Protein AF-A0A847QSJ7-F1 (afdb_monomer)

pLDDT: mean 88.23, std 11.41, range [49.31, 98.12]

Solvent-accessible surface area (backbone atoms only — not comparable to full-atom values): 17630 Å² total; per-residue (Å²): 111,69,29,56,53,50,43,52,51,49,53,51,52,44,51,50,35,31,70,77,46,44,57,57,41,53,28,46,33,44,41,22,60,57,36,48,56,36,44,74,48,38,61,86,57,56,78,59,24,72,74,70,39,85,56,26,51,33,57,56,35,42,50,38,36,33,52,36,40,55,61,40,47,79,77,35,69,68,52,44,54,50,48,58,52,50,61,67,32,68,67,48,43,53,52,48,51,54,49,52,53,34,51,57,24,53,82,64,30,79,35,54,68,44,18,51,52,44,39,50,52,51,51,52,52,49,42,40,52,51,22,47,65,67,54,56,48,82,94,53,63,62,48,45,37,52,27,32,30,53,44,55,57,68,42,43,66,52,33,48,47,23,66,76,70,62,52,61,89,46,65,77,81,48,58,65,85,87,42,76,47,25,27,44,41,27,89,42,23,58,59,36,17,50,53,37,44,51,19,51,52,23,46,51,55,55,46,73,75,50,84,54,67,69,62,46,52,50,50,52,55,52,46,54,53,47,44,41,54,38,54,48,18,68,26,66,68,35,55,52,52,46,50,53,52,47,56,52,42,52,75,73,41,91,63,45,66,64,50,52,50,49,52,53,50,44,51,49,39,47,51,53,48,46,68,77,37,60,79,53,45,66,70,60,56,32,48,80,70,35,73,50,55,50,60,30,71,69,48,38,48,53,49,53,45,51,51,50,53,38,71,78,28,72,84,79,49,47,26,38,70,20,63,65,61,51,35,67,75,75,42,73,83,117

Structure (mmCIF, N/CA/C/O backbone):
data_AF-A0A847QSJ7-F1
#
_entry.id   AF-A0A847QSJ7-F1
#
loop_
_atom_site.group_PDB
_atom_site.id
_atom_site.type_symbol
_atom_site.label_atom_id
_atom_site.label_alt_id
_atom_site.label_comp_id
_atom_site.label_asym_id
_atom_site.label_entity_id
_atom_site.label_seq_id
_atom_site.pdbx_PDB_ins_code
_atom_site.Cartn_x
_atom_site.Cartn_y
_atom_site.Cartn_z
_atom_site.occupancy
_atom_site.B_iso_or_equiv
_atom_site.auth_seq_id
_atom_site.auth_comp_id
_atom_site.auth_asym_id
_atom_site.auth_atom_id
_atom_site.pdbx_PDB_model_num
ATOM 1 N N . MET A 1 1 ? 12.445 -26.235 8.105 1.00 82.56 1 MET A N 1
ATOM 2 C CA . MET A 1 1 ? 11.680 -26.491 9.351 1.00 82.56 1 MET A CA 1
ATOM 3 C C . MET A 1 1 ? 11.109 -25.215 9.967 1.00 82.56 1 MET A C 1
ATOM 5 O O . MET A 1 1 ? 9.899 -25.155 10.123 1.00 82.56 1 MET A O 1
ATOM 9 N N . LEU A 1 2 ? 11.914 -24.179 10.254 1.00 92.94 2 LEU A N 1
ATOM 10 C CA . LEU A 1 2 ? 11.427 -22.933 10.878 1.00 92.94 2 LEU A CA 1
ATOM 11 C C . LEU A 1 2 ? 10.301 -22.233 10.089 1.00 92.94 2 LEU A C 1
ATOM 13 O O . LEU A 1 2 ? 9.288 -21.871 10.678 1.00 92.94 2 LEU A O 1
ATOM 17 N N . GLN A 1 3 ? 10.431 -22.113 8.763 1.00 93.75 3 GLN A N 1
ATOM 18 C CA . GLN A 1 3 ? 9.405 -21.491 7.910 1.00 93.75 3 GLN A CA 1
ATOM 19 C C . GLN A 1 3 ? 8.042 -22.201 8.002 1.00 93.75 3 GLN A C 1
ATOM 21 O O . GLN A 1 3 ? 7.008 -21.548 8.105 1.00 93.75 3 GLN A O 1
ATOM 26 N N . TRP A 1 4 ? 8.025 -23.539 8.038 1.00 94.19 4 TRP A N 1
ATOM 27 C CA . TRP A 1 4 ? 6.793 -24.318 8.215 1.00 94.19 4 TRP A CA 1
ATOM 28 C C . TRP A 1 4 ? 6.152 -24.083 9.586 1.00 94.19 4 TRP A C 1
ATOM 30 O O . TRP A 1 4 ? 4.936 -23.935 9.674 1.00 94.19 4 TRP A O 1
ATOM 40 N N . VAL A 1 5 ? 6.959 -23.989 10.648 1.00 95.38 5 VAL A N 1
ATOM 41 C CA . VAL A 1 5 ? 6.466 -23.662 11.996 1.00 95.38 5 VAL A CA 1
ATOM 42 C C . VAL A 1 5 ? 5.841 -22.264 12.012 1.00 95.38 5 VAL A C 1
ATOM 44 O O . VAL A 1 5 ? 4.711 -22.107 12.469 1.00 95.38 5 VAL A O 1
ATOM 47 N N . LEU A 1 6 ? 6.527 -21.260 11.454 1.00 95.19 6 LEU A N 1
ATOM 48 C CA . LEU A 1 6 ? 6.009 -19.891 11.349 1.00 95.19 6 LEU A CA 1
ATOM 49 C C . LEU A 1 6 ? 4.724 -19.819 10.519 1.00 95.19 6 LEU A C 1
ATOM 51 O O . LEU A 1 6 ? 3.784 -19.116 10.899 1.00 95.19 6 LEU A O 1
ATOM 55 N N . PHE A 1 7 ? 4.657 -20.567 9.418 1.00 95.25 7 PHE A N 1
ATOM 56 C CA . PHE A 1 7 ? 3.468 -20.670 8.580 1.00 95.25 7 PHE A CA 1
ATOM 57 C C . PHE A 1 7 ? 2.274 -21.221 9.364 1.00 95.25 7 PHE A C 1
ATOM 59 O O . PHE A 1 7 ? 1.235 -20.565 9.437 1.00 95.25 7 PHE A O 1
ATOM 66 N N . VAL A 1 8 ? 2.434 -22.376 10.019 1.00 96.06 8 VAL A N 1
ATOM 67 C CA . VAL A 1 8 ? 1.365 -23.008 10.808 1.00 96.06 8 VAL A CA 1
ATOM 68 C C . VAL A 1 8 ? 0.910 -22.096 11.948 1.00 96.06 8 VAL A C 1
ATOM 70 O O . VAL A 1 8 ? -0.291 -21.892 12.122 1.00 96.06 8 VAL A O 1
ATOM 73 N N . LEU A 1 9 ? 1.844 -21.484 12.683 1.00 97.06 9 LEU A N 1
ATOM 74 C CA . LEU A 1 9 ? 1.513 -20.538 13.752 1.00 97.06 9 LEU A CA 1
ATOM 75 C C . LEU A 1 9 ? 0.746 -19.321 13.224 1.00 97.06 9 LEU A C 1
ATOM 77 O O . LEU A 1 9 ? -0.242 -18.914 13.834 1.00 97.06 9 LEU A O 1
ATOM 81 N N . THR A 1 10 ? 1.152 -18.774 12.074 1.00 96.81 10 THR A N 1
ATOM 82 C CA . THR A 1 10 ? 0.451 -17.648 11.438 1.00 96.81 10 THR A CA 1
ATOM 83 C C . THR A 1 10 ? -0.976 -18.041 11.063 1.00 96.81 10 THR A C 1
ATOM 85 O O . THR A 1 10 ? -1.917 -17.323 11.397 1.00 96.81 10 THR A O 1
ATOM 88 N N . VAL A 1 11 ? -1.162 -19.193 10.411 1.00 96.38 11 VAL A N 1
ATOM 89 C CA . VAL A 1 11 ? -2.487 -19.679 9.995 1.00 96.38 11 VAL A CA 1
ATOM 90 C C . VAL A 1 11 ? -3.392 -19.922 11.205 1.00 96.38 11 VAL A C 1
ATOM 92 O O . VAL A 1 11 ? -4.545 -19.490 11.197 1.00 96.38 11 VAL A O 1
ATOM 95 N N . LEU A 1 12 ? -2.879 -20.543 12.272 1.00 97.56 12 LEU A N 1
ATOM 96 C CA . LEU A 1 12 ? -3.636 -20.766 13.507 1.00 97.56 12 LEU A CA 1
ATOM 97 C C . LEU A 1 12 ? -4.024 -19.447 14.188 1.00 97.56 12 LEU A C 1
ATOM 99 O O . LEU A 1 12 ? -5.178 -19.276 14.587 1.00 97.56 12 LEU A O 1
ATOM 103 N N . ALA A 1 13 ? -3.093 -18.495 14.284 1.00 97.56 13 ALA A N 1
ATOM 104 C CA . ALA A 1 13 ? -3.350 -17.185 14.874 1.00 97.56 13 ALA A CA 1
ATOM 105 C C . ALA A 1 13 ? -4.405 -16.399 14.079 1.00 97.56 13 ALA A C 1
ATOM 107 O O . ALA A 1 13 ? -5.354 -15.869 14.663 1.00 97.56 13 ALA A O 1
ATOM 108 N N . LEU A 1 14 ? -4.289 -16.370 12.748 1.00 97.88 14 LEU A N 1
ATOM 109 C CA . LEU A 1 14 ? -5.267 -15.731 11.867 1.00 97.88 14 LEU A CA 1
ATOM 110 C C . LEU A 1 14 ? -6.628 -16.430 11.922 1.00 97.88 14 LEU A C 1
ATOM 112 O O . LEU A 1 14 ? -7.650 -15.747 11.956 1.00 97.88 14 LEU A O 1
ATOM 116 N N . GLY A 1 15 ? -6.660 -17.763 11.996 1.00 97.06 15 GLY A N 1
ATOM 117 C CA . GLY A 1 15 ? -7.888 -18.540 12.167 1.00 97.06 15 GLY A CA 1
ATOM 118 C C . GLY A 1 15 ? -8.604 -18.206 13.477 1.00 97.06 15 GLY A C 1
ATOM 119 O O . GLY A 1 15 ? -9.802 -17.911 13.483 1.00 97.06 15 GLY A O 1
ATOM 120 N N . LEU A 1 16 ? -7.862 -18.149 14.588 1.00 97.12 16 LEU A N 1
ATOM 121 C CA . LEU A 1 16 ? -8.403 -17.741 15.884 1.00 97.12 16 LEU A CA 1
ATOM 122 C C . LEU A 1 16 ? -8.934 -16.302 15.842 1.00 97.12 16 LEU A C 1
ATOM 124 O O . LEU A 1 16 ? -10.033 -16.034 16.339 1.00 97.12 16 LEU A O 1
ATOM 128 N N . LEU A 1 17 ? -8.184 -15.382 15.228 1.00 96.56 17 LEU A N 1
ATOM 129 C CA . LEU A 1 17 ? -8.563 -13.975 15.108 1.00 96.56 17 LEU A CA 1
ATOM 130 C C . LEU A 1 17 ? -9.815 -13.802 14.241 1.00 96.56 17 LEU A C 1
ATOM 132 O O . LEU A 1 17 ? -10.745 -13.096 14.637 1.00 96.56 17 LEU A O 1
ATOM 136 N N . MET A 1 18 ? -9.877 -14.510 13.112 1.00 96.00 18 MET A N 1
ATOM 137 C CA . MET A 1 18 ? -11.031 -14.564 12.219 1.00 96.00 18 MET A CA 1
ATOM 138 C C . MET A 1 18 ? -12.294 -15.023 12.941 1.00 96.00 18 MET A C 1
ATOM 140 O O . MET A 1 18 ? -13.367 -14.488 12.664 1.00 96.00 18 MET A O 1
ATOM 144 N N . ILE A 1 19 ? -12.206 -15.982 13.864 1.00 94.69 19 ILE A N 1
ATOM 145 C CA . ILE A 1 19 ? -13.373 -16.498 14.593 1.00 94.69 19 ILE A CA 1
ATOM 146 C C . ILE A 1 19 ? -13.742 -15.568 15.755 1.00 94.69 19 ILE A C 1
ATOM 148 O O . ILE A 1 19 ? -14.889 -15.136 15.860 1.00 94.69 19 ILE A O 1
ATOM 152 N N . ARG A 1 20 ? -12.773 -15.222 16.611 1.00 95.12 20 ARG A N 1
ATOM 153 C CA . ARG A 1 20 ? -13.018 -14.515 17.880 1.00 95.12 20 ARG A CA 1
ATOM 154 C C . ARG A 1 20 ? -13.197 -13.008 17.707 1.00 95.12 20 ARG A C 1
ATOM 156 O O . ARG A 1 20 ? -14.045 -12.418 18.370 1.00 95.12 20 ARG A O 1
ATOM 163 N N . LYS A 1 21 ? -12.365 -12.362 16.884 1.00 94.88 21 LYS A N 1
ATOM 164 C CA . LYS A 1 21 ? -12.247 -10.894 16.809 1.00 94.88 21 LYS A CA 1
ATOM 165 C C . LYS A 1 21 ? -11.904 -10.416 15.380 1.00 94.88 21 LYS A C 1
ATOM 167 O O . LYS A 1 21 ? -10.871 -9.778 15.179 1.00 94.88 21 LYS A O 1
ATOM 172 N N . PRO A 1 22 ? -12.791 -10.641 14.392 1.00 94.69 22 PRO A N 1
ATOM 173 C CA . PRO A 1 22 ? -12.511 -10.428 12.964 1.00 94.69 22 PRO A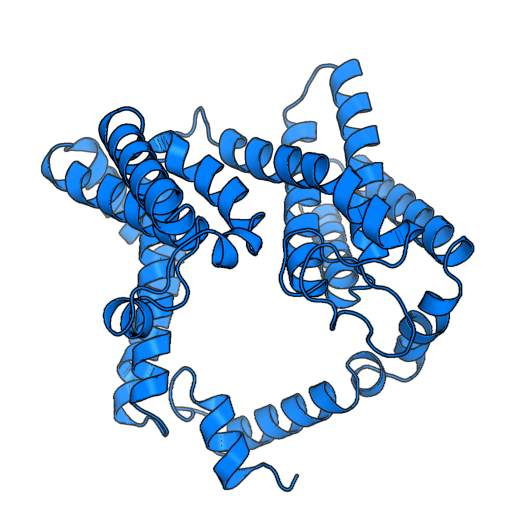 CA 1
ATOM 174 C C . PRO A 1 22 ? -12.171 -8.978 12.603 1.00 94.69 22 PRO A C 1
ATOM 176 O O . PRO A 1 22 ? -11.419 -8.740 11.668 1.00 94.69 22 PRO A O 1
ATOM 179 N N . LEU A 1 23 ? -12.684 -7.999 13.354 1.00 95.06 23 LEU A N 1
ATOM 180 C CA . LEU A 1 23 ? -12.404 -6.579 13.123 1.00 95.06 23 LEU A CA 1
ATOM 181 C C . LEU A 1 23 ? -10.901 -6.264 13.199 1.00 95.06 23 LEU A C 1
ATOM 183 O O . LEU A 1 23 ? -10.426 -5.389 12.483 1.00 95.06 23 LEU A O 1
ATOM 187 N N . TRP A 1 24 ? -10.144 -6.995 14.024 1.00 96.19 24 TRP A N 1
ATOM 188 C CA . TRP A 1 24 ? -8.700 -6.799 14.180 1.00 96.19 24 TRP A CA 1
ATOM 189 C C . TRP A 1 24 ? -7.880 -7.294 12.985 1.00 96.19 24 TRP A C 1
ATOM 191 O O . TRP A 1 24 ? -6.713 -6.933 12.874 1.00 96.19 24 TRP A O 1
ATOM 201 N N . LEU A 1 25 ? -8.480 -8.039 12.051 1.00 97.38 25 LEU A N 1
ATOM 202 C CA . LEU A 1 25 ? -7.824 -8.382 10.789 1.00 97.38 25 LEU A CA 1
ATOM 203 C C . LEU A 1 25 ? -7.578 -7.144 9.915 1.00 97.38 25 LEU A C 1
ATOM 205 O O . LEU A 1 25 ? -6.649 -7.146 9.119 1.00 97.38 25 LEU A O 1
ATOM 209 N N . VAL A 1 26 ? -8.359 -6.069 10.076 1.00 96.81 26 VAL A N 1
ATOM 210 C CA . VAL A 1 26 ? -8.178 -4.839 9.291 1.00 96.81 26 VAL A CA 1
ATOM 211 C C . VAL A 1 26 ? -6.919 -4.052 9.686 1.00 96.81 26 VAL A C 1
ATOM 213 O O . VAL A 1 26 ? -6.100 -3.794 8.807 1.00 96.81 26 VAL A O 1
ATOM 216 N N . PRO A 1 27 ? -6.693 -3.671 10.961 1.00 96.75 27 PRO A N 1
ATOM 217 C CA . PRO A 1 27 ? -5.416 -3.071 11.350 1.00 96.75 27 PRO A CA 1
ATOM 218 C C . PRO A 1 27 ? -4.244 -4.043 11.178 1.00 96.75 27 PRO A C 1
ATOM 220 O O . PRO A 1 27 ? -3.154 -3.605 10.825 1.00 96.75 27 PRO A O 1
ATOM 223 N N . LEU A 1 28 ? -4.458 -5.353 11.356 1.00 97.62 28 LEU A N 1
ATOM 224 C CA . LEU A 1 28 ? -3.424 -6.344 11.062 1.00 97.62 28 LEU A CA 1
ATOM 225 C C . LEU A 1 28 ? -3.038 -6.335 9.582 1.00 97.62 28 LEU A C 1
ATOM 227 O O . LEU A 1 28 ? -1.857 -6.436 9.283 1.00 97.62 28 LEU A O 1
ATOM 231 N N . LEU A 1 29 ? -3.991 -6.159 8.663 1.00 97.31 29 LEU A N 1
ATOM 232 C CA . LEU A 1 29 ? -3.692 -6.030 7.238 1.00 97.31 29 LEU A CA 1
ATOM 233 C C . LEU A 1 29 ? -2.824 -4.796 6.961 1.00 97.31 29 LEU A C 1
ATOM 235 O O . LEU A 1 29 ? -1.877 -4.890 6.190 1.00 97.31 29 LEU A O 1
ATOM 239 N N . ALA A 1 30 ? -3.098 -3.666 7.619 1.00 95.12 30 ALA A N 1
ATOM 240 C CA . ALA A 1 30 ? -2.266 -2.467 7.502 1.00 95.12 30 ALA A CA 1
ATOM 241 C C . ALA A 1 30 ? -0.822 -2.700 7.988 1.00 95.12 30 ALA A C 1
ATOM 243 O O . ALA A 1 30 ? 0.118 -2.258 7.330 1.00 95.12 30 ALA A O 1
ATOM 244 N N . ILE A 1 31 ? -0.649 -3.435 9.093 1.00 97.19 31 ILE A N 1
ATOM 245 C CA . ILE A 1 31 ? 0.669 -3.856 9.597 1.00 97.19 31 ILE A CA 1
ATOM 246 C C . ILE A 1 31 ? 1.337 -4.819 8.605 1.00 97.19 31 ILE A C 1
ATOM 248 O O . ILE A 1 31 ? 2.501 -4.652 8.260 1.00 97.19 31 ILE A O 1
ATOM 252 N N . ALA A 1 32 ? 0.594 -5.814 8.121 1.00 96.88 32 ALA A N 1
ATOM 253 C CA . ALA A 1 32 ? 1.092 -6.852 7.230 1.00 96.88 32 ALA A CA 1
ATOM 254 C C . ALA A 1 32 ? 1.606 -6.281 5.904 1.00 96.88 32 ALA A C 1
ATOM 256 O O . ALA A 1 32 ? 2.679 -6.674 5.458 1.00 96.88 32 ALA A O 1
ATOM 257 N N . VAL A 1 33 ? 0.889 -5.305 5.329 1.00 95.12 33 VAL A N 1
ATOM 258 C CA . VAL A 1 33 ? 1.313 -4.580 4.118 1.00 95.12 33 VAL A CA 1
ATOM 259 C C . VAL A 1 33 ? 2.673 -3.916 4.312 1.00 95.12 33 VAL A C 1
ATOM 261 O O . VAL A 1 33 ? 3.455 -3.872 3.368 1.00 95.12 33 VAL A O 1
ATOM 264 N N . ALA A 1 34 ? 2.969 -3.429 5.518 1.00 95.62 34 ALA A N 1
ATOM 265 C CA . ALA A 1 34 ? 4.261 -2.829 5.818 1.00 95.62 34 ALA A CA 1
ATOM 266 C C . ALA A 1 34 ? 5.390 -3.856 5.945 1.00 95.62 34 ALA A C 1
ATOM 268 O O . ALA A 1 34 ? 6.553 -3.517 5.773 1.00 95.62 34 ALA A O 1
ATOM 269 N N . LEU A 1 35 ? 5.060 -5.111 6.241 1.00 95.06 35 LEU A N 1
ATOM 270 C CA . LEU A 1 35 ? 6.000 -6.209 6.435 1.00 95.06 35 LEU A CA 1
ATOM 271 C C . LEU A 1 35 ? 6.067 -7.075 5.176 1.00 95.06 35 LEU A C 1
ATOM 273 O O . LEU A 1 35 ? 5.860 -8.288 5.227 1.00 95.06 35 LEU A O 1
ATOM 277 N N . GLU A 1 36 ? 6.357 -6.465 4.030 1.00 92.31 36 GLU A N 1
ATOM 278 C CA . GLU A 1 36 ? 6.490 -7.190 2.762 1.00 92.31 36 GLU A CA 1
ATOM 279 C C . GLU A 1 36 ? 7.631 -8.233 2.829 1.00 92.31 36 GLU A C 1
ATOM 281 O O . GLU A 1 36 ? 7.518 -9.309 2.230 1.00 92.31 36 GLU A O 1
ATOM 286 N N . ILE A 1 37 ? 8.639 -7.995 3.686 1.00 92.75 37 ILE A N 1
ATOM 287 C CA . ILE A 1 37 ? 9.724 -8.939 4.031 1.00 92.75 37 ILE A CA 1
ATOM 288 C C . ILE A 1 37 ? 9.207 -10.293 4.523 1.00 92.75 37 ILE A C 1
ATOM 290 O O . ILE A 1 37 ? 9.899 -11.306 4.411 1.00 92.75 37 ILE A O 1
ATOM 294 N N . SER A 1 38 ? 7.958 -10.345 5.000 1.00 94.12 38 SER A N 1
ATOM 295 C CA . SER A 1 38 ? 7.290 -11.587 5.391 1.00 94.12 38 SER A CA 1
ATOM 296 C C . SER A 1 38 ? 7.157 -12.609 4.266 1.00 94.12 38 SER A C 1
ATOM 298 O O . SER A 1 38 ? 6.957 -13.786 4.549 1.00 94.12 38 SER A O 1
ATOM 300 N N . SER A 1 39 ? 7.326 -12.197 3.008 1.00 90.75 39 SER A N 1
ATOM 301 C CA . SER A 1 39 ? 7.469 -13.117 1.875 1.00 90.75 39 SER A CA 1
ATOM 302 C C . SER A 1 39 ? 8.618 -14.123 2.037 1.00 90.75 39 SER A C 1
ATOM 304 O O . SER A 1 39 ? 8.553 -15.215 1.486 1.00 90.75 39 SER A O 1
ATOM 306 N N . THR A 1 40 ? 9.636 -13.802 2.841 1.00 91.31 40 THR A N 1
ATOM 307 C CA . THR A 1 40 ? 10.781 -14.687 3.124 1.00 91.31 40 THR A CA 1
ATOM 308 C C . THR A 1 40 ? 10.551 -15.635 4.311 1.00 91.31 40 THR A C 1
ATOM 310 O O . THR A 1 40 ? 11.312 -16.583 4.524 1.00 91.31 40 THR A O 1
ATOM 313 N N . TRP A 1 41 ? 9.506 -15.398 5.113 1.00 93.00 41 TRP A N 1
ATOM 314 C CA . TRP A 1 41 ? 9.262 -16.132 6.363 1.00 93.00 41 TRP A CA 1
ATOM 315 C C . TRP A 1 41 ? 8.553 -17.467 6.151 1.00 93.00 41 TRP A C 1
ATOM 317 O O . TRP A 1 41 ? 8.575 -18.326 7.035 1.00 93.00 41 TRP A O 1
ATOM 327 N N . TYR A 1 42 ? 7.900 -17.631 5.003 1.00 93.31 42 TYR A N 1
ATOM 328 C CA . TYR A 1 42 ? 7.030 -18.760 4.707 1.00 93.31 42 TYR A CA 1
ATOM 329 C C . TYR A 1 42 ? 7.673 -19.707 3.692 1.00 93.31 42 TYR A C 1
ATOM 331 O O . TYR A 1 42 ? 8.501 -19.278 2.890 1.00 93.31 42 TYR A O 1
ATOM 339 N N . PRO A 1 43 ? 7.335 -21.006 3.749 1.00 90.44 43 PRO A N 1
ATOM 340 C CA . PRO A 1 43 ? 7.877 -21.981 2.821 1.00 90.44 43 PRO A CA 1
ATOM 341 C C . PRO A 1 43 ? 7.282 -21.766 1.430 1.00 90.44 43 PRO A C 1
ATOM 343 O O . PRO A 1 43 ? 6.141 -21.315 1.292 1.00 90.44 43 PRO A O 1
ATOM 346 N N . ASP A 1 44 ? 8.034 -22.162 0.410 1.00 86.19 44 ASP A N 1
ATOM 347 C CA . ASP A 1 44 ? 7.474 -22.328 -0.923 1.00 86.19 44 ASP A CA 1
ATOM 348 C C . ASP A 1 44 ? 6.444 -23.469 -0.901 1.00 86.19 44 ASP A C 1
ATOM 350 O O . ASP A 1 44 ? 6.721 -24.582 -0.444 1.00 86.19 44 ASP A O 1
ATOM 354 N N . LEU A 1 45 ? 5.228 -23.171 -1.359 1.00 83.75 45 LEU A N 1
ATOM 355 C CA . LEU A 1 45 ? 4.120 -24.122 -1.422 1.00 83.75 45 LEU A CA 1
ATOM 356 C C . LEU A 1 45 ? 4.080 -24.878 -2.765 1.00 83.75 45 LEU A C 1
ATOM 358 O O . LEU A 1 45 ? 3.104 -25.583 -3.047 1.00 83.75 45 LEU A O 1
ATOM 362 N N . GLY A 1 46 ? 5.107 -24.728 -3.608 1.00 81.25 46 GLY A N 1
ATOM 363 C CA . GLY A 1 46 ? 5.223 -25.377 -4.911 1.00 81.25 46 GLY A CA 1
ATOM 364 C C . GLY A 1 46 ? 4.055 -24.997 -5.818 1.00 81.25 46 GLY A C 1
ATOM 365 O O . GLY A 1 46 ? 3.699 -23.830 -5.921 1.00 81.25 46 GLY A O 1
ATOM 366 N N . ARG A 1 47 ? 3.360 -25.991 -6.387 1.00 70.69 47 ARG A N 1
ATOM 367 C CA . ARG A 1 47 ? 2.205 -25.766 -7.285 1.00 70.69 47 ARG A CA 1
ATOM 368 C C . ARG A 1 47 ? 1.082 -24.927 -6.667 1.00 70.69 47 ARG A C 1
ATOM 370 O O . ARG A 1 47 ? 0.352 -24.242 -7.377 1.00 70.69 47 ARG A O 1
ATOM 377 N N . VAL A 1 48 ? 0.914 -24.995 -5.345 1.00 66.88 48 VAL A N 1
ATOM 378 C CA . VAL A 1 48 ? -0.064 -24.161 -4.632 1.00 66.88 48 VAL A CA 1
ATOM 379 C C . VAL A 1 48 ? 0.444 -22.719 -4.529 1.00 66.88 48 VAL A C 1
ATOM 381 O O . VAL A 1 48 ? -0.348 -21.785 -4.623 1.00 66.88 48 VAL A O 1
ATOM 384 N N . GLY A 1 49 ? 1.759 -22.535 -4.393 1.00 64.12 49 GLY A N 1
ATOM 385 C CA . GLY A 1 49 ? 2.436 -21.240 -4.458 1.00 64.12 49 GLY A CA 1
ATOM 386 C C . GLY A 1 49 ? 2.377 -20.618 -5.853 1.00 64.12 49 GLY A C 1
ATOM 387 O O . GLY A 1 49 ? 2.117 -19.427 -5.963 1.00 64.12 49 GLY A O 1
ATOM 388 N N . ASP A 1 50 ? 2.483 -21.416 -6.916 1.00 65.31 50 ASP A N 1
ATOM 389 C CA . ASP A 1 50 ? 2.334 -20.934 -8.297 1.00 65.31 50 ASP A CA 1
ATOM 390 C C . ASP A 1 50 ? 0.933 -20.347 -8.556 1.00 65.31 50 ASP A C 1
ATOM 392 O O . ASP A 1 50 ? 0.785 -19.343 -9.250 1.00 65.31 50 ASP A O 1
ATOM 396 N N . LEU A 1 51 ? -0.102 -20.938 -7.944 1.00 59.09 51 LEU A N 1
ATOM 397 C CA . LEU A 1 51 ? -1.494 -20.476 -8.038 1.00 59.09 51 LEU A CA 1
ATOM 398 C C . LEU A 1 51 ? -1.804 -19.294 -7.108 1.00 59.09 51 LEU A C 1
ATOM 400 O O . LEU A 1 51 ? -2.517 -18.368 -7.491 1.00 59.09 51 LEU A O 1
ATOM 404 N N . LEU A 1 52 ? -1.305 -19.325 -5.869 1.00 60.47 52 LEU A N 1
ATOM 405 C CA . LEU A 1 52 ? -1.567 -18.291 -4.859 1.00 60.47 52 LEU A CA 1
ATOM 406 C C . LEU A 1 52 ? -0.582 -17.119 -4.928 1.00 60.47 52 LEU A C 1
ATOM 408 O O . LEU A 1 52 ? -0.773 -16.128 -4.216 1.00 60.47 52 LEU A O 1
ATOM 412 N N . GLY A 1 53 ? 0.442 -17.224 -5.778 1.00 72.75 53 GLY A N 1
ATOM 413 C CA . GLY A 1 53 ? 1.645 -16.400 -5.820 1.00 72.75 53 GLY A CA 1
ATOM 414 C C . GLY A 1 53 ? 2.423 -16.395 -4.499 1.00 72.75 53 GLY A C 1
ATOM 415 O O . GLY A 1 53 ? 2.201 -17.215 -3.611 1.00 72.75 53 GLY A O 1
ATOM 416 N N . ILE A 1 54 ? 3.332 -15.425 -4.358 1.00 80.38 54 ILE A N 1
ATOM 417 C CA . ILE A 1 54 ? 4.229 -15.299 -3.198 1.00 80.38 54 ILE A CA 1
ATOM 418 C C . ILE A 1 54 ? 3.435 -15.282 -1.885 1.00 80.38 54 ILE A C 1
ATOM 420 O O . ILE A 1 54 ? 2.658 -14.356 -1.633 1.00 80.38 54 ILE A O 1
ATOM 424 N N . VAL A 1 55 ? 3.665 -16.279 -1.029 1.00 89.50 55 VAL A N 1
ATOM 425 C CA . VAL A 1 55 ? 3.045 -16.371 0.296 1.00 89.50 55 VAL A CA 1
ATOM 426 C C . VAL A 1 55 ? 3.625 -15.284 1.192 1.00 89.50 55 VAL A C 1
ATOM 428 O O . VAL A 1 55 ? 4.821 -15.248 1.444 1.00 89.50 55 VAL A O 1
ATOM 431 N N . SER A 1 56 ? 2.773 -14.394 1.692 1.00 93.31 56 SER A N 1
ATOM 432 C CA . SER A 1 56 ? 3.171 -13.318 2.602 1.00 93.31 56 SER A CA 1
ATOM 433 C C . SER A 1 56 ? 2.112 -13.087 3.669 1.00 93.31 56 SER A C 1
ATOM 435 O O . SER A 1 56 ? 0.949 -13.481 3.508 1.00 93.31 56 SER A O 1
ATOM 437 N N . LEU A 1 57 ? 2.490 -12.398 4.749 1.00 95.94 57 LEU A N 1
ATOM 438 C CA . LEU A 1 57 ? 1.570 -12.090 5.841 1.00 95.94 57 LEU A CA 1
ATOM 439 C C . LEU A 1 57 ? 0.380 -11.268 5.330 1.00 95.94 57 LEU A C 1
ATOM 441 O O . LEU A 1 57 ? -0.750 -11.482 5.768 1.00 95.94 57 LEU A O 1
ATOM 445 N N . THR A 1 58 ? 0.612 -10.386 4.352 1.00 95.38 58 THR A N 1
ATOM 446 C CA . THR A 1 58 ? -0.432 -9.607 3.677 1.00 95.38 58 THR A CA 1
ATOM 447 C C . THR A 1 58 ? -1.458 -10.515 3.020 1.00 95.38 58 THR A C 1
ATOM 449 O O . THR A 1 58 ? -2.644 -10.387 3.311 1.00 95.38 58 THR A O 1
ATOM 452 N N . ARG A 1 59 ? -1.022 -11.474 2.187 1.00 93.50 59 ARG A N 1
ATOM 453 C CA . ARG A 1 59 ? -1.947 -12.377 1.482 1.00 93.50 59 ARG A CA 1
ATOM 454 C C . ARG A 1 59 ? -2.706 -13.273 2.454 1.00 93.50 59 ARG A C 1
ATOM 456 O O . ARG A 1 59 ? -3.924 -13.387 2.341 1.00 93.50 59 ARG A O 1
ATOM 463 N N . LEU A 1 60 ? -2.017 -13.841 3.444 1.00 95.25 60 LEU A N 1
ATOM 464 C CA . LEU A 1 60 ? -2.647 -14.661 4.483 1.00 95.25 60 LEU A CA 1
ATOM 465 C C . LEU A 1 60 ? -3.706 -13.868 5.262 1.00 95.25 60 LEU A C 1
ATOM 467 O O . LEU A 1 60 ? -4.820 -14.350 5.470 1.00 95.25 60 LEU A O 1
ATOM 471 N N . THR A 1 61 ? -3.396 -12.623 5.631 1.00 97.25 61 THR A N 1
ATOM 472 C CA . THR A 1 61 ? -4.335 -11.741 6.338 1.00 97.25 61 THR A CA 1
ATOM 473 C C . THR A 1 61 ? -5.510 -11.338 5.448 1.00 97.25 61 THR A C 1
ATOM 475 O O . THR A 1 61 ? -6.646 -11.338 5.918 1.00 97.25 61 THR A O 1
ATOM 478 N N . SER A 1 62 ? -5.283 -11.049 4.160 1.00 96.69 62 SER A N 1
ATOM 479 C CA . SER A 1 62 ? -6.352 -10.775 3.190 1.00 96.69 62 SER A CA 1
ATOM 480 C C . SER A 1 62 ? -7.308 -11.959 3.045 1.00 96.69 62 SER A C 1
ATOM 482 O O . SER A 1 62 ? -8.520 -11.762 3.100 1.00 96.69 62 SER A O 1
ATOM 484 N N . VAL A 1 63 ? -6.789 -13.186 2.929 1.00 95.44 63 VAL A N 1
ATOM 485 C CA . VAL A 1 63 ? -7.615 -14.403 2.853 1.00 95.44 63 VAL A CA 1
ATOM 486 C C . VAL A 1 63 ? -8.416 -14.593 4.140 1.00 95.44 63 VAL A C 1
ATOM 488 O O . VAL A 1 63 ? -9.632 -14.770 4.079 1.00 95.44 63 VAL A O 1
ATOM 491 N N . ALA A 1 64 ? -7.773 -14.486 5.307 1.00 97.56 64 ALA A N 1
ATOM 492 C CA . ALA A 1 64 ? -8.462 -14.578 6.592 1.00 97.56 64 ALA A CA 1
ATOM 493 C C . ALA A 1 64 ? -9.566 -13.516 6.728 1.00 97.56 64 ALA A C 1
ATOM 495 O O . ALA A 1 64 ? -10.653 -13.816 7.213 1.00 97.56 64 ALA A O 1
ATOM 496 N N . LEU A 1 65 ? -9.321 -12.288 6.261 1.00 97.88 65 LEU A N 1
ATOM 497 C CA . LEU A 1 65 ? -10.293 -11.194 6.270 1.00 97.88 65 LEU A CA 1
ATOM 498 C C . LEU A 1 65 ? -11.495 -11.474 5.356 1.00 97.88 65 LEU A C 1
ATOM 500 O O . LEU A 1 65 ? -12.635 -11.270 5.778 1.00 97.88 65 LEU A O 1
ATOM 504 N N . ILE A 1 66 ? -11.249 -11.975 4.143 1.00 97.81 66 ILE A N 1
ATOM 505 C CA . ILE A 1 66 ? -12.304 -12.343 3.190 1.00 97.81 66 ILE A CA 1
ATOM 506 C C . ILE A 1 66 ? -13.165 -13.471 3.756 1.00 97.81 66 ILE A C 1
ATOM 508 O O . ILE A 1 66 ? -14.388 -13.344 3.808 1.00 97.81 66 ILE A O 1
ATOM 512 N N . LEU A 1 67 ? -12.543 -14.545 4.248 1.00 97.69 67 LEU A N 1
ATOM 513 C CA . LEU A 1 67 ? -13.258 -15.666 4.859 1.00 97.69 67 LEU A CA 1
ATOM 514 C C . LEU A 1 67 ? -14.045 -15.216 6.099 1.00 97.69 67 LEU A C 1
ATOM 516 O O . LEU A 1 67 ? -15.207 -15.595 6.267 1.00 97.69 67 LEU A O 1
ATOM 520 N N . ALA A 1 68 ? -13.462 -14.343 6.930 1.00 97.12 68 ALA A N 1
ATOM 521 C CA . ALA A 1 68 ? -14.121 -13.786 8.107 1.00 97.12 68 ALA A CA 1
ATOM 522 C C . ALA A 1 68 ? -15.420 -13.052 7.760 1.00 97.12 68 ALA A C 1
ATOM 524 O O . ALA A 1 68 ? -16.413 -13.202 8.481 1.00 97.12 68 ALA A O 1
ATOM 525 N N . ALA A 1 69 ? -15.400 -12.239 6.701 1.00 96.94 69 ALA A N 1
ATOM 526 C CA . ALA A 1 69 ? -16.565 -11.507 6.225 1.00 96.94 69 ALA A CA 1
ATOM 527 C C . ALA A 1 69 ? -17.576 -12.451 5.561 1.00 96.94 69 ALA A C 1
ATOM 529 O O . ALA A 1 69 ? -18.758 -12.413 5.907 1.00 96.94 69 ALA A O 1
ATOM 530 N N . PHE A 1 70 ? -17.107 -13.338 4.679 1.00 96.75 70 PHE A N 1
ATOM 531 C CA . PHE A 1 70 ? -17.935 -14.276 3.924 1.00 96.75 70 PHE A CA 1
ATOM 532 C C . PHE A 1 70 ? -18.762 -15.188 4.833 1.00 96.75 70 PHE A C 1
ATOM 534 O O . PHE A 1 70 ? -19.988 -15.188 4.740 1.00 96.75 70 PHE A O 1
ATOM 541 N N . PHE A 1 71 ? -18.133 -15.900 5.775 1.00 95.88 71 PHE A N 1
ATOM 542 C CA . PHE A 1 71 ? -18.863 -16.811 6.664 1.00 95.88 71 PHE A CA 1
ATOM 543 C C . PHE A 1 71 ? -19.909 -16.081 7.511 1.00 95.88 71 PHE A C 1
ATOM 545 O O . PHE A 1 71 ? -20.997 -16.599 7.747 1.00 95.88 71 PHE A O 1
ATOM 552 N N . ARG A 1 72 ? -19.632 -14.842 7.926 1.00 95.31 72 ARG A N 1
ATOM 553 C CA . ARG A 1 72 ? -20.570 -14.053 8.736 1.00 95.31 72 ARG A CA 1
ATOM 554 C C . ARG A 1 72 ? -21.791 -13.569 7.971 1.00 95.31 72 ARG A C 1
ATOM 556 O O . ARG A 1 72 ? -22.821 -13.348 8.604 1.00 95.31 72 ARG A O 1
ATOM 563 N N . LEU A 1 73 ? -21.720 -13.448 6.645 1.00 95.12 73 LEU A N 1
ATOM 564 C CA . LEU A 1 73 ? -22.896 -13.120 5.836 1.00 95.12 73 LEU A CA 1
ATOM 565 C C . LEU A 1 73 ? -23.987 -14.195 5.944 1.00 95.12 73 LEU A C 1
ATOM 567 O O . LEU A 1 73 ? -25.165 -13.860 5.842 1.00 95.12 73 LEU A O 1
ATOM 571 N N . PHE A 1 74 ? -23.628 -15.456 6.203 1.00 94.06 74 PHE A N 1
ATOM 572 C CA . PHE A 1 74 ? -24.608 -16.533 6.373 1.00 94.06 74 PHE A CA 1
ATOM 573 C C . PHE A 1 74 ? -25.354 -16.448 7.709 1.00 94.06 74 PHE A C 1
ATOM 575 O O . PHE A 1 74 ? -26.561 -16.678 7.750 1.00 94.06 74 PHE A O 1
ATOM 582 N N . TYR A 1 75 ? -24.665 -16.060 8.786 1.00 93.75 75 TYR A N 1
ATOM 583 C CA . TYR A 1 75 ? -25.218 -16.115 10.145 1.00 93.75 75 TYR A CA 1
ATOM 584 C C . TYR A 1 75 ? -25.765 -14.773 10.655 1.00 93.75 75 TYR A C 1
ATOM 586 O O . TYR A 1 75 ? -26.668 -14.763 11.486 1.00 93.75 75 TYR A O 1
ATOM 594 N N . ILE A 1 76 ? -25.267 -13.632 10.159 1.00 94.56 76 ILE A N 1
ATOM 595 C CA . ILE A 1 76 ? -25.596 -12.298 10.695 1.00 94.56 76 ILE A CA 1
ATOM 596 C C . ILE A 1 76 ? -26.506 -11.541 9.717 1.00 94.56 76 ILE A C 1
ATOM 598 O O . ILE A 1 76 ? -26.118 -11.207 8.593 1.00 94.56 76 ILE A O 1
ATOM 602 N N . LYS A 1 77 ? -27.748 -11.253 10.128 1.00 93.56 77 LYS A N 1
ATOM 603 C CA . LYS A 1 77 ? -28.757 -10.591 9.276 1.00 93.56 77 LYS A CA 1
ATOM 604 C C . LYS A 1 77 ? -28.413 -9.125 9.009 1.00 93.56 77 LYS A C 1
ATOM 606 O O . LYS A 1 77 ? -28.547 -8.661 7.877 1.00 93.56 77 LYS A O 1
ATOM 611 N N . GLU A 1 78 ? -27.909 -8.428 10.016 1.00 93.75 78 GLU A N 1
ATOM 612 C CA . GLU A 1 78 ? -27.478 -7.030 9.960 1.00 93.75 78 GLU A CA 1
ATOM 613 C C . GLU A 1 78 ? -26.349 -6.861 8.936 1.00 93.75 78 GLU A C 1
ATOM 615 O O . GLU A 1 78 ? -26.334 -5.910 8.154 1.00 93.75 78 GLU A O 1
ATOM 620 N N . LEU A 1 79 ? -25.437 -7.837 8.867 1.00 93.62 79 LEU A N 1
ATOM 621 C CA . LEU A 1 79 ? -24.321 -7.821 7.927 1.00 93.62 79 LEU A CA 1
ATOM 622 C C . LEU A 1 79 ? -24.793 -7.993 6.477 1.00 93.62 79 LEU A C 1
ATOM 624 O O . LEU A 1 79 ? -24.265 -7.336 5.585 1.00 93.62 79 LEU A O 1
ATOM 628 N N . ARG A 1 80 ? -25.842 -8.792 6.236 1.00 95.62 80 ARG A N 1
ATOM 629 C CA . ARG A 1 80 ? -26.480 -8.911 4.910 1.00 95.62 80 ARG A CA 1
ATOM 630 C C . ARG A 1 80 ? -27.155 -7.615 4.473 1.00 95.62 80 ARG A C 1
ATOM 632 O O . ARG A 1 80 ? -27.093 -7.258 3.298 1.00 95.62 80 ARG A O 1
ATOM 639 N N . GLN A 1 81 ? -27.793 -6.901 5.400 1.00 94.50 81 GLN A N 1
ATOM 640 C CA . GLN A 1 81 ? -28.374 -5.587 5.108 1.00 94.50 81 GLN A CA 1
ATOM 641 C C . GLN A 1 81 ? -27.278 -4.573 4.769 1.00 94.50 81 GLN A C 1
ATOM 643 O O . GLN A 1 81 ? -27.361 -3.903 3.740 1.00 94.50 81 GLN A O 1
ATOM 648 N N . LYS A 1 82 ? -26.210 -4.534 5.576 1.00 95.25 82 LYS A N 1
ATOM 649 C CA . LYS A 1 82 ? -25.030 -3.698 5.326 1.00 95.25 82 LYS A CA 1
ATOM 650 C C . LYS A 1 82 ? -24.380 -4.023 3.978 1.00 95.25 82 LYS A C 1
ATOM 652 O O . LYS A 1 82 ? -24.066 -3.109 3.227 1.00 95.25 82 LYS A O 1
ATOM 657 N N . PHE A 1 83 ? -24.250 -5.302 3.629 1.00 96.38 83 PHE A N 1
ATOM 658 C CA . PHE A 1 83 ? -23.723 -5.747 2.338 1.00 96.38 83 PHE A CA 1
ATOM 659 C C . PHE A 1 83 ? -24.535 -5.221 1.156 1.00 96.38 83 PHE A C 1
ATOM 661 O O . PHE A 1 83 ? -23.970 -4.635 0.237 1.00 96.38 83 PHE A O 1
ATOM 668 N N . ARG A 1 84 ? -25.867 -5.348 1.203 1.00 96.00 84 ARG A N 1
ATOM 669 C CA . ARG A 1 84 ? -26.748 -4.799 0.160 1.00 96.00 84 ARG A CA 1
ATOM 670 C C . ARG A 1 84 ? -26.628 -3.282 0.035 1.00 96.00 84 ARG A C 1
ATOM 672 O O . ARG A 1 84 ? -26.754 -2.770 -1.071 1.00 96.00 84 ARG A O 1
ATOM 679 N N . ALA A 1 85 ? -26.408 -2.574 1.142 1.00 95.88 85 ALA A N 1
ATOM 680 C CA . ALA A 1 85 ? -26.177 -1.134 1.117 1.00 95.88 85 ALA A CA 1
ATOM 681 C C . ALA A 1 85 ? -24.825 -0.791 0.470 1.00 95.88 85 ALA A C 1
ATOM 683 O O . ALA A 1 85 ? -24.783 0.057 -0.412 1.00 95.88 85 ALA A O 1
ATOM 684 N N . ILE A 1 86 ? -23.750 -1.502 0.836 1.00 95.94 86 ILE A N 1
ATOM 685 C CA . ILE A 1 86 ? -22.409 -1.315 0.255 1.00 95.94 86 ILE A CA 1
ATOM 686 C C . ILE A 1 86 ? -22.417 -1.579 -1.255 1.00 95.94 86 ILE A C 1
ATOM 688 O O . ILE A 1 86 ? -21.806 -0.823 -1.999 1.00 95.94 86 ILE A O 1
ATOM 692 N N . LEU A 1 87 ? -23.134 -2.604 -1.731 1.00 95.81 87 LEU A N 1
ATOM 693 C CA . LEU A 1 87 ? -23.235 -2.906 -3.166 1.00 95.81 87 LEU A CA 1
ATOM 694 C C . LEU A 1 87 ? -23.957 -1.827 -3.983 1.00 95.81 87 LEU A C 1
ATOM 696 O O . LEU A 1 87 ? -23.756 -1.751 -5.189 1.00 95.81 87 LEU A O 1
ATOM 700 N N . LYS A 1 88 ? -24.804 -1.016 -3.343 1.00 96.56 88 LYS A N 1
ATOM 701 C CA . LYS A 1 88 ? -25.499 0.108 -3.985 1.00 96.56 88 LYS A CA 1
ATOM 702 C C . LYS A 1 88 ? -24.700 1.408 -3.928 1.00 96.56 88 LYS A C 1
ATOM 704 O O . LYS A 1 88 ? -25.128 2.394 -4.521 1.00 96.56 88 LYS A O 1
ATOM 709 N N . ASP A 1 89 ? -23.589 1.429 -3.197 1.00 96.75 89 ASP A N 1
ATOM 710 C CA . ASP A 1 89 ? -22.738 2.606 -3.104 1.00 96.75 89 ASP A CA 1
ATOM 711 C C . ASP A 1 89 ? -22.115 2.927 -4.479 1.00 96.75 89 ASP A C 1
ATOM 713 O O . ASP A 1 89 ? -21.608 2.009 -5.138 1.00 96.75 89 ASP A O 1
ATOM 717 N N . PRO A 1 90 ? -22.126 4.198 -4.930 1.00 97.06 90 PRO A N 1
ATOM 718 C CA . PRO A 1 90 ? -21.589 4.579 -6.235 1.00 97.06 90 PRO A CA 1
ATOM 719 C C . PRO A 1 90 ? -20.136 4.147 -6.455 1.00 97.06 90 PRO A C 1
ATOM 721 O O . PRO A 1 90 ? -19.791 3.727 -7.559 1.00 97.06 90 PRO A O 1
ATOM 724 N N . LEU A 1 91 ? -19.289 4.191 -5.419 1.00 95.81 91 LEU A N 1
ATOM 725 C CA . LEU A 1 91 ? -17.896 3.760 -5.530 1.00 95.81 91 LEU A CA 1
ATOM 726 C C . LEU A 1 91 ? -17.813 2.253 -5.784 1.00 95.81 91 LEU A C 1
ATOM 728 O O . LEU A 1 91 ? -17.075 1.817 -6.666 1.00 95.81 91 LEU A O 1
ATOM 732 N N . THR A 1 92 ? -18.595 1.458 -5.049 1.00 97.19 92 THR A N 1
ATOM 733 C CA . THR A 1 92 ? -18.654 0.003 -5.245 1.00 97.19 92 THR A CA 1
ATOM 734 C C . THR A 1 92 ? -19.119 -0.346 -6.656 1.00 97.19 92 THR A C 1
ATOM 736 O O . THR A 1 92 ? -18.548 -1.241 -7.276 1.00 97.19 92 THR A O 1
ATOM 739 N N . LEU A 1 93 ? -20.114 0.374 -7.184 1.00 97.31 93 LEU A N 1
ATOM 740 C CA . LEU A 1 93 ? -20.619 0.170 -8.542 1.00 97.31 93 LEU A CA 1
ATOM 741 C C . LEU A 1 93 ? -19.562 0.493 -9.601 1.00 97.31 93 LEU A C 1
ATOM 743 O O . LEU A 1 93 ? -19.362 -0.306 -10.510 1.00 97.31 93 LEU A O 1
ATOM 747 N N . ILE A 1 94 ? -18.846 1.614 -9.469 1.00 97.25 94 ILE A N 1
ATOM 748 C CA . ILE A 1 94 ? -17.773 1.994 -10.402 1.00 97.25 94 ILE A CA 1
ATOM 749 C C . ILE A 1 94 ? -16.652 0.949 -10.397 1.00 97.25 94 ILE A C 1
ATOM 751 O O . ILE A 1 94 ? -16.201 0.525 -11.461 1.00 97.25 94 ILE A O 1
ATOM 755 N N . LEU A 1 95 ? -16.230 0.490 -9.214 1.00 96.56 95 LEU A N 1
ATOM 756 C CA . LEU A 1 95 ? -15.215 -0.560 -9.094 1.00 96.56 95 LEU A CA 1
ATOM 757 C C . LEU A 1 95 ? -15.687 -1.882 -9.707 1.00 96.56 95 LEU A C 1
ATOM 759 O O . LEU A 1 95 ? -14.919 -2.546 -10.398 1.00 96.56 95 LEU A O 1
ATOM 763 N N . LEU A 1 96 ? -16.952 -2.251 -9.493 1.00 96.81 96 LEU A N 1
ATOM 764 C CA . LEU A 1 96 ? -17.527 -3.458 -10.076 1.00 96.81 96 LEU A CA 1
ATOM 765 C C . LEU A 1 96 ? -17.591 -3.366 -11.606 1.00 96.81 96 LEU A C 1
ATOM 767 O O . LEU A 1 96 ? -17.206 -4.317 -12.279 1.00 96.81 96 LEU A O 1
ATOM 771 N N . ILE A 1 97 ? -18.012 -2.223 -12.155 1.00 97.00 97 ILE A N 1
ATOM 772 C CA . ILE A 1 97 ? -18.018 -1.971 -13.603 1.00 97.00 97 ILE A CA 1
ATOM 773 C C . ILE A 1 97 ? -16.600 -2.090 -14.164 1.00 97.00 97 ILE A C 1
ATOM 775 O O . ILE A 1 97 ? -16.405 -2.784 -15.156 1.00 97.00 97 ILE A O 1
ATOM 779 N N . TYR A 1 98 ? -15.603 -1.485 -13.513 1.00 95.62 98 TYR A N 1
ATOM 780 C CA . TYR A 1 98 ? -14.205 -1.592 -13.935 1.00 95.62 98 TYR A CA 1
ATOM 781 C C . TYR A 1 98 ? -13.727 -3.052 -14.000 1.00 95.62 98 TYR A C 1
ATOM 783 O O . TYR A 1 98 ? -13.101 -3.454 -14.979 1.00 95.62 98 TYR A O 1
ATOM 791 N N . ILE A 1 99 ? -14.078 -3.872 -13.005 1.00 96.94 99 ILE A N 1
ATOM 792 C CA . ILE A 1 99 ? -13.733 -5.302 -12.981 1.00 96.94 99 ILE A CA 1
ATOM 793 C C . ILE A 1 99 ? -14.481 -6.079 -14.067 1.00 96.94 99 ILE A C 1
ATOM 795 O O . ILE A 1 99 ? -13.881 -6.929 -14.720 1.00 96.94 99 ILE A O 1
ATOM 799 N N . ILE A 1 100 ? -15.766 -5.789 -14.288 1.00 97.31 100 ILE A N 1
ATOM 800 C CA . ILE A 1 100 ? -16.564 -6.424 -15.346 1.00 97.31 100 ILE A CA 1
ATOM 801 C C . ILE A 1 100 ? -15.983 -6.096 -16.722 1.00 97.31 100 ILE A C 1
ATOM 803 O O . ILE A 1 100 ? -15.839 -6.999 -17.540 1.00 97.31 100 ILE A O 1
ATOM 807 N N . LEU A 1 101 ? -15.601 -4.842 -16.971 1.00 95.56 101 LEU A N 1
ATOM 808 C CA . LEU A 1 101 ? -14.938 -4.440 -18.215 1.00 95.56 101 LEU A CA 1
ATOM 809 C C . LEU A 1 101 ? -13.574 -5.127 -18.367 1.00 95.56 101 LEU A C 1
ATOM 811 O O . LEU A 1 101 ? -13.260 -5.641 -19.438 1.00 95.56 101 LEU A O 1
ATOM 815 N N . GLY A 1 102 ? -12.795 -5.221 -17.284 1.00 95.12 102 GLY A N 1
ATOM 816 C CA . GLY A 1 102 ? -11.546 -5.984 -17.260 1.00 95.12 102 GLY A CA 1
ATOM 817 C C . GLY A 1 102 ? -11.747 -7.466 -17.598 1.00 95.12 102 GLY A C 1
ATOM 818 O O . GLY A 1 102 ? -11.007 -8.016 -18.409 1.00 95.12 102 GLY A O 1
ATOM 819 N N . ALA A 1 103 ? -12.787 -8.103 -17.059 1.00 96.50 103 ALA A N 1
ATOM 820 C CA . ALA A 1 103 ? -13.139 -9.484 -17.381 1.00 96.50 103 ALA A CA 1
ATOM 821 C C . ALA A 1 103 ? -13.643 -9.636 -18.826 1.00 96.50 103 ALA A C 1
ATOM 823 O O . ALA A 1 103 ? -13.235 -10.561 -19.523 1.00 96.50 103 ALA A O 1
ATOM 824 N N . ALA A 1 104 ? -14.474 -8.710 -19.311 1.00 97.06 104 ALA A N 1
ATOM 825 C CA . ALA A 1 104 ? -14.953 -8.696 -20.694 1.00 97.06 104 ALA A CA 1
ATOM 826 C C . ALA A 1 104 ? -13.801 -8.546 -21.700 1.00 97.06 104 ALA A C 1
ATOM 828 O O . ALA A 1 104 ? -13.875 -9.090 -22.801 1.00 97.06 104 ALA A O 1
ATOM 829 N N . SER A 1 105 ? -12.702 -7.895 -21.301 1.00 96.88 105 SER A N 1
ATOM 830 C CA . SER A 1 105 ? -11.506 -7.765 -22.136 1.00 96.88 105 SER A CA 1
ATOM 831 C C . SER A 1 105 ? -10.814 -9.091 -22.473 1.00 96.88 105 SER A C 1
ATOM 833 O O . SER A 1 105 ? -10.013 -9.144 -23.401 1.00 96.88 105 SER A O 1
ATOM 835 N N . MET A 1 106 ? -11.170 -10.191 -21.794 1.00 96.25 106 MET A N 1
ATOM 836 C CA . MET A 1 106 ? -10.719 -11.541 -22.152 1.00 96.25 106 MET A CA 1
ATOM 837 C C . MET A 1 106 ? -11.159 -11.965 -23.560 1.00 96.25 106 MET A C 1
ATOM 839 O O . MET A 1 106 ? -10.485 -12.787 -24.170 1.00 96.25 106 MET A O 1
ATOM 843 N N . LEU A 1 107 ? -12.252 -11.401 -24.089 1.00 96.62 107 LEU A N 1
ATOM 844 C CA . LEU A 1 107 ? -12.780 -11.734 -25.418 1.00 96.62 107 LEU A CA 1
ATOM 845 C C . LEU A 1 107 ? -11.847 -11.322 -26.567 1.00 96.62 107 LEU A C 1
ATOM 847 O O . LEU A 1 107 ? -11.936 -11.886 -27.653 1.00 96.62 107 LEU A O 1
ATOM 851 N N . TYR A 1 108 ? -10.979 -10.339 -26.335 1.00 94.81 108 TYR A N 1
ATOM 852 C CA . TYR A 1 108 ? -10.071 -9.769 -27.335 1.00 94.81 108 TYR A CA 1
ATOM 853 C C . TYR A 1 108 ? -8.639 -9.614 -26.792 1.00 94.81 108 TYR A C 1
ATOM 855 O O . TYR A 1 108 ? -7.843 -8.842 -27.322 1.00 94.81 108 TYR A O 1
ATOM 863 N N . SER A 1 109 ? -8.315 -10.319 -25.705 1.00 96.44 109 SER A N 1
ATOM 864 C CA . SER A 1 109 ? -7.030 -10.182 -25.024 1.00 96.44 109 SER A CA 1
ATOM 865 C C . SER A 1 109 ? -5.874 -10.740 -25.855 1.00 96.44 109 SER A C 1
ATOM 867 O O . SER A 1 109 ? -5.945 -11.861 -26.358 1.00 96.44 109 SER A O 1
ATOM 869 N N . ALA A 1 110 ? -4.775 -9.986 -25.914 1.00 96.19 110 ALA A N 1
ATOM 870 C CA . ALA A 1 110 ? -3.506 -10.434 -26.485 1.00 96.19 110 ALA A CA 1
ATOM 871 C C . ALA A 1 110 ? -2.819 -11.525 -25.636 1.00 96.19 110 ALA A C 1
ATOM 873 O O . ALA A 1 110 ? -1.983 -12.268 -26.142 1.00 96.19 110 ALA A O 1
ATOM 874 N N . ASP A 1 111 ? -3.163 -11.633 -24.348 1.00 96.62 111 ASP A N 1
ATOM 875 C CA . ASP A 1 111 ? -2.645 -12.652 -23.434 1.00 96.62 111 ASP A CA 1
ATOM 876 C C . ASP A 1 111 ? -3.716 -13.026 -22.403 1.00 96.62 111 ASP A C 1
ATOM 878 O O . ASP A 1 111 ? -3.880 -12.391 -21.353 1.00 96.62 111 ASP A O 1
ATOM 882 N N . LEU A 1 112 ? -4.454 -14.093 -22.713 1.00 96.12 112 LEU A N 1
ATOM 883 C CA . LEU A 1 112 ? -5.562 -14.565 -21.888 1.00 96.12 112 LEU A CA 1
ATOM 884 C C . LEU A 1 112 ? -5.118 -14.923 -20.462 1.00 96.12 112 LEU A C 1
ATOM 886 O O . LEU A 1 112 ? -5.858 -14.678 -19.509 1.00 96.12 112 LEU A O 1
ATOM 890 N N . SER A 1 113 ? -3.910 -15.471 -20.307 1.00 93.25 113 SER A N 1
ATOM 891 C CA . SER A 1 113 ? -3.383 -15.886 -19.004 1.00 93.25 113 SER A CA 1
ATOM 892 C C . SER A 1 113 ? -3.118 -14.673 -18.116 1.00 93.25 113 SER A C 1
ATOM 894 O O . SER A 1 113 ? -3.502 -14.666 -16.943 1.00 93.25 113 SER A O 1
ATOM 896 N N . LYS A 1 114 ? -2.517 -13.614 -18.674 1.00 93.38 114 LYS A N 1
ATOM 897 C CA . LYS A 1 114 ? -2.278 -12.354 -17.953 1.00 93.38 114 LYS A CA 1
ATOM 898 C C . LYS A 1 114 ? -3.573 -11.628 -17.621 1.00 93.38 114 LYS A C 1
ATOM 900 O O . LYS A 1 114 ? -3.735 -11.182 -16.486 1.00 93.38 114 LYS A O 1
ATOM 905 N N . THR A 1 115 ? -4.517 -11.569 -18.558 1.00 96.44 115 THR A N 1
ATOM 906 C CA . THR A 1 115 ? -5.828 -10.957 -18.307 1.00 96.44 115 THR A CA 1
ATOM 907 C C . THR A 1 115 ? -6.605 -11.688 -17.226 1.00 96.44 115 THR A C 1
ATOM 909 O O . THR A 1 115 ? -7.141 -11.042 -16.327 1.00 96.44 115 THR A O 1
ATOM 912 N N . LEU A 1 116 ? -6.618 -13.023 -17.244 1.00 94.88 116 LEU A N 1
ATOM 913 C CA . LEU A 1 116 ? -7.252 -13.805 -16.187 1.00 94.88 116 LEU A CA 1
ATOM 914 C C . LEU A 1 116 ? -6.597 -13.541 -14.823 1.00 94.88 116 LEU A C 1
ATOM 916 O O . LEU A 1 116 ? -7.303 -13.281 -13.847 1.00 94.88 116 LEU A O 1
ATOM 920 N N . ALA A 1 117 ? -5.263 -13.559 -14.755 1.00 91.44 117 ALA A N 1
ATOM 921 C CA . ALA A 1 117 ? -4.528 -13.309 -13.518 1.00 91.44 117 ALA A CA 1
ATOM 922 C C . ALA A 1 117 ? -4.819 -11.911 -12.940 1.00 91.44 117 ALA A C 1
ATOM 924 O O . ALA A 1 117 ? -5.085 -11.779 -11.742 1.00 91.44 117 ALA A O 1
ATOM 925 N N . GLU A 1 118 ? -4.838 -10.872 -13.779 1.00 94.19 118 GLU A N 1
ATOM 926 C CA . GLU A 1 118 ? -5.144 -9.505 -13.348 1.00 94.19 118 GLU A CA 1
ATOM 927 C C . GLU A 1 118 ? -6.610 -9.321 -12.942 1.00 94.19 118 GLU A C 1
ATOM 929 O O . GLU A 1 118 ? -6.886 -8.675 -11.928 1.00 94.19 118 GLU A O 1
ATOM 934 N N . THR A 1 119 ? -7.554 -9.942 -13.652 1.00 95.44 119 THR A N 1
ATOM 935 C CA . THR A 1 119 ? -8.969 -9.938 -13.255 1.00 95.44 119 THR A CA 1
ATOM 936 C C . THR A 1 119 ? -9.154 -10.615 -11.893 1.00 95.44 119 THR A C 1
ATOM 938 O O . THR A 1 119 ? -9.828 -10.060 -11.022 1.00 95.44 119 THR A O 1
ATOM 941 N N . ILE A 1 120 ? -8.505 -11.762 -11.647 1.00 93.44 120 ILE A N 1
ATOM 942 C CA . ILE A 1 120 ? -8.516 -12.428 -10.332 1.00 93.44 120 ILE A CA 1
ATOM 943 C C . ILE A 1 120 ? -7.900 -11.518 -9.262 1.00 93.44 120 ILE A C 1
ATOM 945 O O . ILE A 1 120 ? -8.478 -11.360 -8.185 1.00 93.44 120 ILE A O 1
ATOM 949 N N . ARG A 1 121 ? -6.763 -10.870 -9.549 1.00 92.56 121 ARG A N 1
ATOM 950 C CA . ARG A 1 121 ? -6.116 -9.932 -8.620 1.00 92.56 121 ARG A CA 1
ATOM 951 C C . ARG A 1 121 ? -7.058 -8.793 -8.227 1.00 92.56 121 ARG A C 1
ATOM 953 O O . ARG A 1 121 ? -7.179 -8.492 -7.038 1.00 92.56 121 ARG A O 1
ATOM 960 N N . LEU A 1 122 ? -7.747 -8.177 -9.190 1.00 95.19 122 LEU A N 1
ATOM 961 C CA . LEU A 1 122 ? -8.721 -7.116 -8.919 1.00 95.19 122 LEU A CA 1
ATOM 962 C C . LEU A 1 122 ? -9.932 -7.624 -8.128 1.00 95.19 122 LEU A C 1
ATOM 964 O O . LEU A 1 122 ? -10.367 -6.943 -7.201 1.00 95.19 122 LEU A O 1
ATOM 968 N N . LEU A 1 123 ? -10.437 -8.826 -8.425 1.00 95.94 123 LEU A N 1
ATOM 969 C CA . LEU A 1 123 ? -11.516 -9.457 -7.657 1.00 95.94 123 LEU A CA 1
ATOM 970 C C . LEU A 1 123 ? -11.117 -9.699 -6.197 1.00 95.94 123 LEU A C 1
ATOM 972 O O . LEU A 1 123 ? -11.908 -9.427 -5.295 1.00 95.94 123 LEU A O 1
ATOM 976 N N . VAL A 1 124 ? -9.886 -10.151 -5.943 1.00 95.00 124 VAL A N 1
ATOM 977 C CA . VAL A 1 124 ? -9.364 -10.323 -4.579 1.00 95.00 124 VAL A CA 1
ATOM 978 C C . VAL A 1 124 ? -9.264 -8.975 -3.862 1.00 95.00 124 VAL A C 1
ATOM 980 O O . VAL A 1 124 ? -9.726 -8.857 -2.728 1.00 95.00 124 VAL A O 1
ATOM 983 N N . LEU A 1 125 ? -8.725 -7.936 -4.511 1.00 95.12 125 LEU A N 1
ATOM 984 C CA . LEU A 1 125 ? -8.659 -6.589 -3.927 1.00 95.12 125 LEU A CA 1
ATOM 985 C C . LEU A 1 125 ? -10.053 -6.014 -3.639 1.00 95.12 125 LEU A C 1
ATOM 987 O O . LEU A 1 125 ? -10.268 -5.402 -2.592 1.00 95.12 125 LEU A O 1
ATOM 991 N N . PHE A 1 126 ? -11.017 -6.261 -4.524 1.00 97.25 126 PHE A N 1
ATOM 992 C CA . PHE A 1 126 ? -12.411 -5.881 -4.327 1.00 97.25 126 PHE A CA 1
ATOM 993 C C . PHE A 1 126 ? -13.057 -6.639 -3.162 1.00 97.25 126 PHE A C 1
ATOM 995 O O . PHE A 1 126 ? -13.742 -6.038 -2.335 1.00 97.25 126 PHE A O 1
ATOM 1002 N N . ALA A 1 127 ? -12.781 -7.937 -3.025 1.00 97.62 127 ALA A N 1
ATOM 1003 C CA . ALA A 1 127 ? -13.231 -8.731 -1.887 1.00 97.62 127 ALA A CA 1
ATOM 1004 C C . ALA A 1 127 ? -12.619 -8.235 -0.566 1.00 97.62 127 ALA A C 1
ATOM 1006 O O . ALA A 1 127 ? -13.330 -8.153 0.437 1.00 97.62 127 ALA A O 1
ATOM 1007 N N . VAL A 1 128 ? -11.338 -7.843 -0.553 1.00 97.56 128 VAL A N 1
ATOM 1008 C CA . VAL A 1 128 ? -10.700 -7.192 0.606 1.00 97.56 128 VAL A CA 1
ATOM 1009 C C . VAL A 1 128 ? -11.413 -5.882 0.942 1.00 97.56 128 VAL A C 1
ATOM 1011 O O . VAL A 1 128 ? -11.800 -5.693 2.094 1.00 97.56 128 VAL A O 1
ATOM 1014 N N . PHE A 1 129 ? -11.649 -5.013 -0.046 1.00 97.12 129 PHE A N 1
ATOM 1015 C CA . PHE A 1 129 ? -12.395 -3.762 0.133 1.00 97.12 129 PHE A CA 1
ATOM 1016 C C . PHE A 1 129 ? -13.774 -4.004 0.767 1.00 97.12 129 PHE A C 1
ATOM 1018 O O . PHE A 1 129 ? -14.084 -3.422 1.810 1.00 97.12 129 PHE A O 1
ATOM 1025 N N . LEU A 1 130 ? -14.569 -4.917 0.199 1.00 97.25 130 LEU A N 1
ATOM 1026 C CA . LEU A 1 130 ? -15.884 -5.276 0.730 1.00 97.25 130 LEU A CA 1
ATOM 1027 C C . LEU A 1 130 ? -15.787 -5.827 2.155 1.00 97.25 130 LEU A C 1
ATOM 1029 O O . LEU A 1 130 ? -16.590 -5.469 3.014 1.00 97.25 130 LEU A O 1
ATOM 1033 N N . SER A 1 131 ? -14.788 -6.664 2.432 1.00 97.38 131 SER A N 1
ATOM 1034 C CA . SER A 1 131 ? -14.592 -7.271 3.751 1.00 97.38 131 SER A CA 1
ATOM 1035 C C . SER A 1 131 ? -14.245 -6.231 4.814 1.00 97.38 131 SER A C 1
ATOM 1037 O O . SER A 1 131 ? -14.801 -6.276 5.913 1.00 97.38 131 SER A O 1
ATOM 1039 N N . ILE A 1 132 ? -13.399 -5.248 4.483 1.00 96.19 132 ILE A N 1
ATOM 1040 C CA . ILE A 1 132 ? -13.117 -4.099 5.354 1.00 96.19 132 ILE A CA 1
ATOM 1041 C C . ILE A 1 132 ? -14.403 -3.309 5.603 1.00 96.19 132 ILE A C 1
ATOM 1043 O O . ILE A 1 132 ? -14.759 -3.068 6.757 1.00 96.19 132 ILE A O 1
ATOM 1047 N N . ALA A 1 133 ? -15.128 -2.946 4.541 1.00 95.31 133 ALA A N 1
ATOM 1048 C CA . ALA A 1 133 ? -16.357 -2.164 4.649 1.00 95.31 133 ALA A CA 1
ATOM 1049 C C . ALA A 1 133 ? -17.423 -2.875 5.503 1.00 95.31 133 ALA A C 1
ATOM 1051 O O . ALA A 1 133 ? -18.110 -2.238 6.306 1.00 95.31 133 ALA A O 1
ATOM 1052 N N . LEU A 1 134 ? -17.531 -4.201 5.389 1.00 95.38 134 LEU A N 1
ATOM 1053 C CA . LEU A 1 134 ? -18.454 -5.024 6.168 1.00 95.38 134 LEU A CA 1
ATOM 1054 C C . LEU A 1 134 ? -18.056 -5.128 7.639 1.00 95.38 134 LEU A C 1
ATOM 1056 O O . LEU A 1 134 ? -18.898 -4.884 8.506 1.00 95.38 134 LEU A O 1
ATOM 1060 N N . LEU A 1 135 ? -16.798 -5.468 7.926 1.00 94.88 135 LEU A N 1
ATOM 1061 C CA . LEU A 1 135 ? -16.336 -5.779 9.281 1.00 94.88 135 LEU A CA 1
ATOM 1062 C C . LEU A 1 135 ? -16.012 -4.540 10.120 1.00 94.88 135 LEU A C 1
ATOM 1064 O O . LEU A 1 135 ? -16.025 -4.628 11.348 1.00 94.88 135 LEU A O 1
ATOM 1068 N N . MET A 1 136 ? -15.724 -3.397 9.492 1.00 93.94 136 MET A N 1
ATOM 1069 C CA . MET A 1 136 ? -15.384 -2.176 10.217 1.00 93.94 136 MET A CA 1
ATOM 1070 C C . MET A 1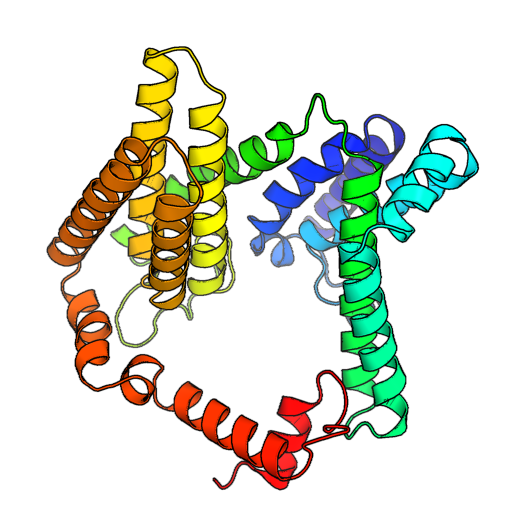 136 ? -16.605 -1.563 10.911 1.00 93.94 136 MET A C 1
ATOM 1072 O O . MET A 1 136 ? -17.695 -1.453 10.337 1.00 93.94 136 MET A O 1
ATOM 1076 N N . ASP A 1 137 ? -16.387 -1.120 12.146 1.00 88.62 137 ASP A N 1
ATOM 1077 C CA . ASP A 1 137 ? -17.346 -0.372 12.957 1.00 88.62 137 ASP A CA 1
ATOM 1078 C C . ASP A 1 137 ? -17.010 1.126 12.905 1.00 88.62 137 ASP A C 1
ATOM 1080 O O . ASP A 1 137 ? -15.840 1.510 12.987 1.00 88.62 137 ASP A O 1
ATOM 1084 N N . LYS A 1 138 ? -18.037 1.979 12.822 1.00 86.19 138 LYS A N 1
ATOM 1085 C CA . LYS A 1 138 ? -17.900 3.442 12.849 1.00 86.19 138 LYS A CA 1
ATOM 1086 C C . LYS A 1 138 ? -17.172 3.919 14.108 1.00 86.19 138 LYS A C 1
ATOM 1088 O O . LYS A 1 138 ? -16.343 4.818 14.020 1.00 86.19 138 LYS A O 1
ATOM 1093 N N . ASN A 1 139 ? -17.404 3.267 15.249 1.00 90.12 139 ASN A N 1
ATOM 1094 C CA . ASN A 1 139 ? -16.752 3.617 16.517 1.00 90.12 139 ASN A CA 1
ATOM 1095 C C . ASN A 1 139 ? -15.247 3.301 16.535 1.00 90.12 139 ASN A C 1
ATOM 1097 O O . ASN A 1 139 ? -14.514 3.813 17.377 1.00 90.12 139 ASN A O 1
ATOM 1101 N N . LYS A 1 140 ? -14.775 2.447 15.620 1.00 92.44 140 LYS A N 1
ATOM 1102 C CA . LYS A 1 140 ? -13.375 2.003 15.526 1.00 92.44 140 LYS A CA 1
ATOM 1103 C C . LYS A 1 140 ? -12.729 2.403 14.202 1.00 92.44 140 LYS A C 1
ATOM 1105 O O . LYS A 1 140 ? -11.685 1.865 13.845 1.00 92.44 140 LYS A O 1
ATOM 1110 N N . ALA A 1 141 ? -13.311 3.375 13.497 1.00 91.56 141 ALA A N 1
ATOM 1111 C CA . ALA A 1 141 ? -12.847 3.814 12.184 1.00 91.56 141 ALA A CA 1
ATOM 1112 C C . ALA A 1 141 ? -11.402 4.352 12.189 1.00 91.56 141 ALA A C 1
ATOM 1114 O O . ALA A 1 141 ? -10.730 4.292 11.165 1.00 91.56 141 ALA A O 1
ATOM 1115 N N . LEU A 1 142 ? -10.902 4.829 13.337 1.00 94.62 142 LEU A N 1
ATOM 1116 C CA . LEU A 1 142 ? -9.524 5.314 13.484 1.00 94.62 142 LEU A CA 1
ATOM 1117 C C . LEU A 1 142 ? -8.480 4.193 13.633 1.00 94.62 142 LEU A C 1
ATOM 1119 O O . LEU A 1 142 ? -7.285 4.443 13.493 1.00 94.62 142 LEU A O 1
ATOM 1123 N N . LEU A 1 143 ? -8.901 2.951 13.891 1.00 95.44 143 LEU A N 1
ATOM 1124 C CA . LEU A 1 143 ? -7.993 1.843 14.200 1.00 95.44 143 LEU A CA 1
ATOM 1125 C C . LEU A 1 143 ? -7.000 1.514 13.064 1.00 95.44 143 LEU A C 1
ATOM 1127 O O . LEU A 1 143 ? -5.818 1.349 13.366 1.00 95.44 143 LEU A O 1
ATOM 1131 N N . PRO A 1 144 ? -7.396 1.464 11.774 1.00 95.38 144 PRO A N 1
ATOM 1132 C CA . PRO A 1 144 ? -6.440 1.254 10.685 1.00 95.38 144 PRO A CA 1
ATOM 1133 C C . PRO A 1 144 ? -5.433 2.402 10.554 1.00 95.38 144 PRO A C 1
ATOM 1135 O O . PRO A 1 144 ? -4.273 2.155 10.247 1.00 95.38 144 PRO A O 1
ATOM 1138 N N . PHE A 1 145 ? -5.841 3.644 10.839 1.00 96.12 145 PHE A N 1
ATOM 1139 C CA . PHE A 1 145 ? -4.936 4.796 10.816 1.00 96.12 145 PHE A CA 1
ATOM 1140 C C . PHE A 1 145 ? -3.888 4.703 11.924 1.00 96.12 145 PHE A C 1
ATOM 1142 O O . PHE A 1 145 ? -2.712 4.929 11.657 1.00 96.12 145 PHE A O 1
ATOM 1149 N N . HIS A 1 146 ? -4.283 4.296 13.137 1.00 97.00 146 HIS A N 1
ATOM 1150 C CA . HIS A 1 146 ? -3.327 3.989 14.204 1.00 97.00 146 HIS A CA 1
ATOM 1151 C C . HIS A 1 146 ? -2.361 2.876 13.799 1.00 97.00 146 HIS A C 1
ATOM 1153 O O . HIS A 1 146 ? -1.168 3.002 14.048 1.00 97.00 146 HIS A O 1
ATOM 1159 N N . ALA A 1 147 ? -2.851 1.816 13.152 1.00 97.69 147 ALA A N 1
ATOM 1160 C CA . ALA A 1 147 ? -2.001 0.727 12.689 1.00 97.69 147 ALA A CA 1
ATOM 1161 C C . ALA A 1 147 ? -0.955 1.219 11.676 1.00 97.69 147 ALA A C 1
ATOM 1163 O O . ALA A 1 147 ? 0.234 1.062 11.922 1.00 97.69 147 ALA A O 1
ATOM 1164 N N . VAL A 1 148 ? -1.374 1.898 10.601 1.00 97.94 148 VAL A N 1
ATOM 1165 C CA . VAL A 1 148 ? -0.448 2.461 9.598 1.00 97.94 148 VAL A CA 1
ATOM 1166 C C . VAL A 1 148 ? 0.558 3.418 10.248 1.00 97.94 148 VAL A C 1
ATOM 1168 O O . VAL A 1 148 ? 1.756 3.317 9.994 1.00 97.94 148 VAL A O 1
ATOM 1171 N N . HIS A 1 149 ? 0.086 4.328 11.105 1.00 98.00 149 HIS A N 1
ATOM 1172 C CA . HIS A 1 149 ? 0.919 5.333 11.770 1.00 98.00 149 HIS A CA 1
ATOM 1173 C C . HIS A 1 149 ? 1.979 4.708 12.679 1.00 98.00 149 HIS A C 1
ATOM 1175 O O . HIS A 1 149 ? 3.168 4.974 12.514 1.00 98.00 149 HIS A O 1
ATOM 1181 N N . LEU A 1 150 ? 1.561 3.837 13.599 1.00 97.94 150 LEU A N 1
ATOM 1182 C CA . LEU A 1 150 ? 2.463 3.195 14.552 1.00 97.94 150 LEU A CA 1
ATOM 1183 C C . LEU A 1 150 ? 3.443 2.256 13.852 1.00 97.94 150 LEU A C 1
ATOM 1185 O O . LEU A 1 150 ? 4.612 2.224 14.220 1.00 97.94 150 LEU A O 1
ATOM 1189 N N . THR A 1 151 ? 3.004 1.527 12.822 1.00 98.12 151 THR A N 1
ATOM 1190 C CA . THR A 1 151 ? 3.904 0.668 12.048 1.00 98.12 151 THR A CA 1
ATOM 1191 C C . THR A 1 151 ? 4.944 1.483 11.292 1.00 98.12 151 THR A C 1
ATOM 1193 O O . THR A 1 151 ? 6.121 1.151 11.354 1.00 98.12 151 THR A O 1
ATOM 1196 N N . ALA A 1 152 ? 4.564 2.587 10.648 1.00 98.06 152 ALA A N 1
ATOM 1197 C CA . ALA A 1 152 ? 5.530 3.450 9.970 1.00 98.06 152 ALA A CA 1
ATOM 1198 C C . ALA A 1 152 ? 6.553 4.079 10.932 1.00 98.06 152 ALA A C 1
ATOM 1200 O O . ALA A 1 152 ? 7.713 4.252 10.571 1.00 98.06 152 ALA A O 1
ATOM 1201 N N . LEU A 1 153 ? 6.155 4.396 12.167 1.00 98.06 153 LEU A N 1
ATOM 1202 C CA . LEU A 1 153 ? 7.099 4.827 13.202 1.00 98.06 153 LEU A CA 1
ATOM 1203 C C . LEU A 1 153 ? 7.998 3.682 13.680 1.00 98.06 153 LEU A C 1
ATOM 1205 O O . LEU A 1 153 ? 9.190 3.894 13.883 1.00 98.06 153 LEU A O 1
ATOM 1209 N N . ALA A 1 154 ? 7.456 2.470 13.816 1.00 97.88 154 ALA A N 1
ATOM 1210 C CA . ALA A 1 154 ? 8.225 1.286 14.191 1.00 97.88 154 ALA A CA 1
ATOM 1211 C C . ALA A 1 154 ? 9.273 0.894 13.134 1.00 97.88 154 ALA A C 1
ATOM 1213 O O . ALA A 1 154 ? 10.279 0.280 13.480 1.00 97.88 154 ALA A O 1
ATOM 1214 N N . LEU A 1 155 ? 9.073 1.276 11.868 1.00 97.12 155 LEU A N 1
ATOM 1215 C CA . LEU A 1 155 ? 10.052 1.091 10.792 1.00 97.12 155 LEU A CA 1
ATOM 1216 C C . LEU A 1 155 ? 11.162 2.156 10.779 1.00 97.12 155 LEU A C 1
ATOM 1218 O O . LEU A 1 155 ? 12.184 1.948 10.124 1.00 97.12 155 LEU A O 1
ATOM 1222 N N . ALA A 1 156 ? 11.024 3.255 11.532 1.00 96.81 156 ALA A N 1
ATOM 1223 C CA . ALA A 1 156 ? 12.008 4.336 11.537 1.00 96.81 156 ALA A CA 1
ATOM 1224 C C . ALA A 1 156 ? 13.430 3.879 11.916 1.00 96.81 156 ALA A C 1
ATOM 1226 O O . ALA A 1 156 ? 14.356 4.224 11.179 1.00 96.81 156 ALA A O 1
ATOM 1227 N N . PRO A 1 157 ? 13.646 3.063 12.972 1.00 96.31 157 PRO A N 1
ATOM 1228 C CA . PRO A 1 157 ? 14.984 2.583 13.318 1.00 96.31 157 PRO A CA 1
ATOM 1229 C C . PRO A 1 157 ? 15.652 1.801 12.182 1.00 96.31 157 PRO A C 1
ATOM 1231 O O . PRO A 1 157 ? 16.831 2.013 11.918 1.00 96.31 157 PRO A O 1
ATOM 1234 N N . LEU A 1 158 ? 14.892 0.954 11.476 1.00 93.50 158 LEU A N 1
ATOM 1235 C CA . LEU A 1 158 ? 15.386 0.192 10.325 1.00 93.50 158 LEU A CA 1
ATOM 1236 C C . LEU A 1 158 ? 15.767 1.132 9.179 1.00 93.50 158 LEU A C 1
ATOM 1238 O O . LEU A 1 158 ? 16.870 1.061 8.651 1.00 93.50 158 LEU A O 1
ATOM 1242 N N . SER A 1 159 ? 14.885 2.079 8.862 1.00 92.38 159 SER A N 1
ATOM 1243 C CA . SER A 1 159 ? 15.109 3.039 7.782 1.00 92.38 159 SER A CA 1
ATOM 1244 C C . SER A 1 159 ? 16.334 3.941 8.025 1.00 92.38 159 SER A C 1
ATOM 1246 O O . SER A 1 159 ? 17.090 4.253 7.106 1.00 92.38 159 SER A O 1
ATOM 1248 N N . PHE A 1 160 ? 16.568 4.338 9.280 1.00 92.00 160 PHE A N 1
ATOM 1249 C CA . PHE A 1 160 ? 17.725 5.139 9.666 1.00 92.00 160 PHE A CA 1
ATOM 1250 C C . PHE A 1 160 ? 18.999 4.302 9.692 1.00 92.00 160 PHE A C 1
ATOM 1252 O O . PHE A 1 160 ? 20.037 4.778 9.241 1.00 92.00 160 PHE A O 1
ATOM 1259 N N . TYR A 1 161 ? 18.926 3.050 10.149 1.00 91.94 161 TYR A N 1
ATOM 1260 C CA . TYR A 1 161 ? 20.044 2.117 10.053 1.00 91.94 161 TYR A CA 1
ATOM 1261 C C . TYR A 1 161 ? 20.519 1.966 8.600 1.00 91.94 161 TYR A C 1
ATOM 1263 O O . TYR A 1 161 ? 21.707 2.152 8.336 1.00 91.94 161 TYR A O 1
ATOM 1271 N N . GLU A 1 162 ? 19.605 1.727 7.654 1.00 89.75 162 GLU A N 1
ATOM 1272 C CA . GLU A 1 162 ? 19.939 1.632 6.223 1.00 89.75 162 GLU A CA 1
ATOM 1273 C C . GLU A 1 162 ? 20.562 2.933 5.702 1.00 89.75 162 GLU A C 1
ATOM 1275 O O . GLU A 1 162 ? 21.568 2.910 4.993 1.00 89.75 162 GLU A O 1
ATOM 1280 N N . ALA A 1 163 ? 20.011 4.085 6.100 1.00 85.81 163 ALA A N 1
ATOM 1281 C CA . ALA A 1 163 ? 20.508 5.391 5.677 1.00 85.81 163 ALA A CA 1
ATOM 1282 C C . ALA A 1 163 ? 21.936 5.696 6.155 1.00 85.81 163 ALA A C 1
ATOM 1284 O O . ALA A 1 163 ? 22.710 6.280 5.395 1.00 85.81 163 ALA A O 1
ATOM 1285 N N . PHE A 1 164 ? 22.262 5.354 7.407 1.00 86.25 164 PHE A N 1
ATOM 1286 C CA . PHE A 1 164 ? 23.546 5.693 8.031 1.00 86.25 164 PHE A CA 1
ATOM 1287 C C . PHE A 1 164 ? 24.641 4.667 7.758 1.00 86.25 164 PHE A C 1
ATOM 1289 O O . PHE A 1 164 ? 25.806 5.040 7.658 1.00 86.25 164 PHE A O 1
ATOM 1296 N N . THR A 1 165 ? 24.288 3.385 7.657 1.00 86.69 165 THR A N 1
ATOM 1297 C CA . THR A 1 165 ? 25.273 2.315 7.437 1.00 86.69 165 THR A CA 1
ATOM 1298 C C . THR A 1 165 ? 25.502 2.015 5.964 1.00 86.69 165 THR A C 1
ATOM 1300 O O . THR A 1 165 ? 26.554 1.494 5.610 1.00 86.69 165 THR A O 1
ATOM 1303 N N . GLY A 1 166 ? 24.526 2.324 5.108 1.00 81.44 166 GLY A N 1
ATOM 1304 C CA . GLY A 1 166 ? 24.537 1.905 3.711 1.00 81.44 166 GLY A CA 1
ATOM 1305 C C . GLY A 1 166 ? 24.175 0.442 3.481 1.00 81.44 166 GLY A C 1
ATOM 1306 O O . GLY A 1 166 ? 24.114 0.022 2.328 1.00 81.44 166 GLY A O 1
ATOM 1307 N N . ASN A 1 167 ? 23.894 -0.314 4.544 1.00 83.88 167 ASN A N 1
ATOM 1308 C CA . ASN A 1 167 ? 23.534 -1.721 4.460 1.00 83.88 167 ASN A CA 1
ATOM 1309 C C . ASN A 1 167 ? 22.014 -1.861 4.394 1.00 83.88 167 ASN A C 1
ATOM 1311 O O . ASN A 1 167 ? 21.318 -1.484 5.338 1.00 83.88 167 ASN A O 1
ATOM 1315 N N . ALA A 1 168 ? 21.506 -2.420 3.296 1.00 81.62 168 ALA A N 1
ATOM 1316 C CA . ALA A 1 168 ? 20.095 -2.764 3.174 1.00 81.62 168 ALA A CA 1
ATOM 1317 C C . ALA A 1 168 ? 19.765 -3.967 4.068 1.00 81.62 168 ALA A C 1
ATOM 1319 O O . ALA A 1 168 ? 20.518 -4.941 4.111 1.00 81.62 168 ALA A O 1
ATOM 1320 N N . ILE A 1 169 ? 18.628 -3.922 4.765 1.00 83.19 169 ILE A N 1
ATOM 1321 C CA . ILE A 1 169 ? 18.165 -5.053 5.585 1.00 83.19 169 ILE A CA 1
ATOM 1322 C C . ILE A 1 169 ? 17.543 -6.135 4.693 1.00 83.19 169 ILE A C 1
ATOM 1324 O O . ILE A 1 169 ? 17.561 -7.321 5.030 1.00 83.19 169 ILE A O 1
ATOM 1328 N N . TRP A 1 170 ? 16.982 -5.728 3.552 1.00 74.31 170 TRP A N 1
ATOM 1329 C CA . TRP A 1 170 ? 16.329 -6.607 2.595 1.00 74.31 170 TRP A CA 1
ATOM 1330 C C . TRP A 1 170 ? 16.453 -6.069 1.164 1.00 74.31 170 TRP A C 1
ATOM 1332 O O . TRP A 1 170 ? 16.284 -4.873 0.940 1.00 74.31 170 TRP A O 1
ATOM 1342 N N . HIS A 1 171 ? 16.731 -6.969 0.209 1.00 69.88 171 HIS A N 1
ATOM 1343 C CA . HIS A 1 171 ? 17.040 -6.683 -1.201 1.00 69.88 171 HIS A CA 1
ATOM 1344 C C . HIS A 1 171 ? 18.206 -5.690 -1.385 1.00 69.88 171 HIS A C 1
ATOM 1346 O O . HIS A 1 171 ? 18.021 -4.481 -1.436 1.00 69.88 171 HIS A O 1
ATOM 1352 N N . GLU A 1 172 ? 19.426 -6.210 -1.556 1.00 60.19 172 GLU A N 1
ATOM 1353 C CA . GLU A 1 172 ? 20.655 -5.405 -1.712 1.00 60.19 172 GLU A CA 1
ATOM 1354 C C . GLU A 1 172 ? 20.700 -4.565 -3.008 1.00 60.19 172 GLU A C 1
ATOM 1356 O O . GLU A 1 172 ? 21.455 -3.597 -3.102 1.00 60.19 172 GLU A O 1
ATOM 1361 N N . GLU A 1 173 ? 19.847 -4.867 -3.996 1.00 53.84 173 GLU A N 1
ATOM 1362 C CA . GLU A 1 173 ? 19.781 -4.183 -5.303 1.00 53.84 173 GLU A CA 1
ATOM 1363 C C . GLU A 1 173 ? 19.271 -2.726 -5.246 1.00 53.84 173 GLU A C 1
ATOM 1365 O O . GLU A 1 173 ? 19.092 -2.063 -6.270 1.00 53.84 173 GLU A O 1
ATOM 1370 N N . VAL A 1 174 ? 19.081 -2.165 -4.052 1.00 53.31 174 VAL A N 1
ATOM 1371 C CA . VAL A 1 174 ? 18.650 -0.775 -3.850 1.00 53.31 174 VAL A CA 1
ATOM 1372 C C . VAL A 1 174 ? 19.758 0.252 -4.193 1.00 53.31 174 VAL A C 1
ATOM 1374 O O . VAL A 1 174 ? 19.504 1.462 -4.261 1.00 53.31 174 VAL A O 1
ATOM 1377 N N . LEU A 1 175 ? 20.963 -0.216 -4.542 1.00 51.84 175 LEU A N 1
ATOM 1378 C CA . LEU A 1 175 ? 22.081 0.562 -5.094 1.00 51.84 175 LEU A CA 1
ATOM 1379 C C . LEU A 1 175 ? 21.848 0.994 -6.555 1.00 51.84 175 LEU A C 1
ATOM 1381 O O . LEU A 1 175 ? 22.563 0.613 -7.480 1.00 51.84 175 LEU A O 1
ATOM 1385 N N . VAL A 1 176 ? 20.874 1.871 -6.797 1.00 51.09 176 VAL A N 1
ATOM 1386 C CA . VAL A 1 176 ? 20.729 2.499 -8.118 1.00 51.09 176 VAL A CA 1
ATOM 1387 C C . VAL A 1 176 ? 21.669 3.706 -8.212 1.00 51.09 176 VAL A C 1
ATOM 1389 O O . VAL A 1 176 ? 21.325 4.788 -7.734 1.00 51.09 176 VAL A O 1
ATOM 1392 N N . ARG A 1 177 ? 22.807 3.537 -8.904 1.00 49.31 177 ARG A N 1
ATOM 1393 C CA . ARG A 1 177 ? 23.791 4.594 -9.250 1.00 49.31 177 ARG A CA 1
ATOM 1394 C C . ARG A 1 177 ? 24.534 5.219 -8.055 1.00 49.31 177 ARG A C 1
ATOM 1396 O O . ARG A 1 177 ? 24.623 6.437 -7.965 1.00 49.31 177 ARG A O 1
ATOM 1403 N N . GLY A 1 178 ? 25.04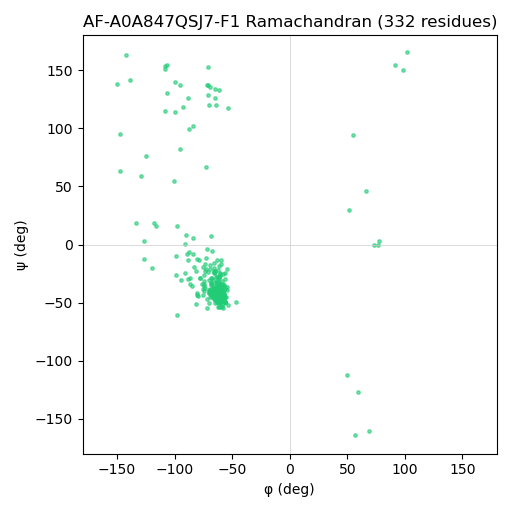0 4.410 -7.124 1.00 52.47 178 GLY A N 1
ATOM 1404 C CA . GLY A 1 178 ? 25.893 4.901 -6.026 1.00 52.47 178 GLY A CA 1
ATOM 1405 C C . GLY A 1 178 ? 25.172 5.679 -4.916 1.00 52.47 178 GLY A C 1
ATOM 1406 O O . GLY A 1 178 ? 25.804 6.059 -3.938 1.00 52.47 178 GLY A O 1
ATOM 1407 N N . THR A 1 179 ? 23.852 5.874 -5.017 1.00 59.34 179 THR A N 1
ATOM 1408 C CA . THR A 1 179 ? 23.028 6.467 -3.954 1.00 59.34 179 THR A CA 1
ATOM 1409 C C . THR A 1 179 ? 22.315 5.369 -3.170 1.00 59.34 179 THR A C 1
ATOM 1411 O O . THR A 1 179 ? 21.433 4.706 -3.722 1.00 59.34 179 THR A O 1
ATOM 1414 N N . ILE A 1 180 ? 22.653 5.200 -1.889 1.00 67.38 180 ILE A N 1
ATOM 1415 C CA . ILE A 1 180 ? 21.905 4.335 -0.963 1.00 67.38 180 ILE A CA 1
ATOM 1416 C C . ILE A 1 180 ? 20.500 4.920 -0.806 1.00 67.38 180 ILE A C 1
ATOM 1418 O O . ILE A 1 180 ? 20.358 6.068 -0.368 1.00 67.38 180 ILE A O 1
ATOM 1422 N N . ARG A 1 181 ? 19.477 4.143 -1.171 1.00 81.00 181 ARG A N 1
ATOM 1423 C CA . ARG A 1 181 ? 18.064 4.449 -0.913 1.00 81.00 181 ARG A CA 1
ATOM 1424 C C . ARG A 1 181 ? 17.550 3.503 0.164 1.00 81.00 181 ARG A C 1
ATOM 1426 O O . ARG A 1 181 ? 18.055 2.400 0.310 1.00 81.00 181 ARG A O 1
ATOM 1433 N N . VAL A 1 182 ? 16.537 3.946 0.890 1.00 88.19 182 VAL A N 1
ATOM 1434 C CA . VAL A 1 182 ? 15.997 3.209 2.035 1.00 88.19 182 VAL A CA 1
ATOM 1435 C C . VAL A 1 182 ? 14.653 2.589 1.678 1.00 88.19 182 VAL A C 1
ATOM 1437 O O . VAL A 1 182 ? 13.775 3.282 1.154 1.00 88.19 182 VAL A O 1
ATOM 1440 N N . ASN A 1 183 ? 14.483 1.303 1.965 1.00 90.44 183 ASN A N 1
ATOM 1441 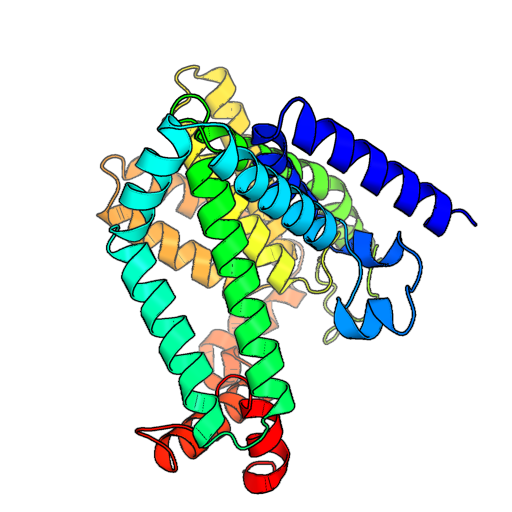C CA . ASN A 1 183 ? 13.263 0.528 1.718 1.00 90.44 183 ASN A CA 1
ATOM 1442 C C . ASN A 1 183 ? 12.743 -0.186 2.971 1.00 90.44 183 ASN A C 1
ATOM 1444 O O . ASN A 1 183 ? 11.587 -0.609 2.963 1.00 90.44 183 ASN A O 1
ATOM 1448 N N . ALA A 1 184 ? 13.531 -0.268 4.045 1.00 93.19 184 ALA A N 1
ATOM 1449 C CA . ALA A 1 184 ? 13.192 -0.973 5.273 1.00 93.19 184 ALA A CA 1
ATOM 1450 C C . ALA A 1 184 ? 12.689 -2.401 4.979 1.00 93.19 184 ALA A C 1
ATOM 1452 O O . ALA A 1 184 ? 13.420 -3.267 4.516 1.00 93.19 184 ALA A O 1
ATOM 1453 N N . THR A 1 185 ? 11.411 -2.665 5.236 1.00 93.88 185 THR A N 1
ATOM 1454 C CA . THR A 1 185 ? 10.779 -3.978 5.062 1.00 93.88 185 THR A CA 1
ATOM 1455 C C . THR A 1 185 ? 10.018 -4.120 3.746 1.00 93.88 185 THR A C 1
ATOM 1457 O O . THR A 1 185 ? 9.203 -5.036 3.643 1.00 93.88 185 THR A O 1
ATOM 1460 N N . PHE A 1 186 ? 10.244 -3.230 2.772 1.00 93.00 186 PHE A N 1
ATOM 1461 C CA . PHE A 1 186 ? 9.627 -3.240 1.440 1.00 93.00 186 PHE A CA 1
ATOM 1462 C C . PHE A 1 186 ? 10.615 -3.668 0.355 1.00 93.00 186 PHE A C 1
ATOM 1464 O O . PHE A 1 186 ? 11.813 -3.443 0.482 1.00 93.00 186 PHE A O 1
ATOM 1471 N N . VAL A 1 187 ? 10.112 -4.208 -0.757 1.00 88.44 187 VAL A N 1
ATOM 1472 C CA . VAL A 1 187 ? 10.969 -4.644 -1.878 1.00 88.44 187 VAL A CA 1
ATOM 1473 C C . VAL A 1 187 ? 11.640 -3.462 -2.586 1.00 88.44 187 VAL A C 1
ATOM 1475 O O . VAL A 1 187 ? 12.765 -3.578 -3.057 1.00 88.44 187 VAL A O 1
ATOM 1478 N N . ASP A 1 188 ? 10.972 -2.306 -2.656 1.00 88.31 188 ASP A N 1
ATOM 1479 C CA . ASP A 1 188 ? 11.489 -1.112 -3.336 1.00 88.31 188 ASP A CA 1
ATOM 1480 C C . ASP A 1 188 ? 11.206 0.172 -2.530 1.00 88.31 188 ASP A C 1
ATOM 1482 O O . ASP A 1 188 ? 10.100 0.343 -1.996 1.00 88.31 188 ASP A O 1
ATOM 1486 N N . PRO A 1 189 ? 12.145 1.144 -2.501 1.00 90.00 189 PRO A N 1
ATOM 1487 C CA . PRO A 1 189 ? 11.953 2.405 -1.786 1.00 90.00 189 PRO A CA 1
ATOM 1488 C C . PRO A 1 189 ? 10.730 3.221 -2.229 1.00 90.00 189 PRO A C 1
ATOM 1490 O O . PRO A 1 189 ? 10.215 4.021 -1.452 1.00 90.00 189 PRO A O 1
ATOM 1493 N N . ASN A 1 190 ? 10.233 3.073 -3.466 1.00 91.06 190 ASN A N 1
ATOM 1494 C CA . ASN A 1 190 ? 9.013 3.772 -3.885 1.00 91.06 190 ASN A CA 1
ATOM 1495 C C . ASN A 1 190 ? 7.758 3.146 -3.267 1.00 91.06 190 ASN A C 1
ATOM 1497 O O . ASN A 1 190 ? 6.792 3.868 -3.021 1.00 91.06 190 ASN A O 1
ATOM 1501 N N . ILE A 1 191 ? 7.751 1.835 -3.010 1.00 93.31 191 ILE A N 1
ATOM 1502 C CA . ILE A 1 191 ? 6.656 1.178 -2.283 1.00 93.31 191 ILE A CA 1
ATOM 1503 C C . ILE A 1 191 ? 6.664 1.660 -0.831 1.00 93.31 191 ILE A C 1
ATOM 1505 O O . ILE A 1 191 ? 5.624 2.106 -0.338 1.00 93.31 191 ILE A O 1
ATOM 1509 N N . PHE A 1 192 ? 7.841 1.703 -0.197 1.00 95.19 192 PHE A N 1
ATOM 1510 C CA . PHE A 1 192 ? 7.979 2.262 1.147 1.00 95.19 192 PHE A CA 1
ATOM 1511 C C . PHE A 1 192 ? 7.510 3.723 1.211 1.00 95.19 192 PHE A C 1
ATOM 1513 O O . PHE A 1 192 ? 6.714 4.087 2.075 1.00 95.19 192 PHE A O 1
ATOM 1520 N N . ALA A 1 193 ? 7.903 4.549 0.236 1.00 95.12 193 ALA A N 1
ATOM 1521 C CA . ALA A 1 193 ? 7.462 5.938 0.145 1.00 95.12 193 ALA A CA 1
ATOM 1522 C C . ALA A 1 193 ? 5.933 6.073 0.063 1.00 95.12 193 ALA A C 1
ATOM 1524 O O . ALA A 1 193 ? 5.358 6.929 0.732 1.00 95.12 193 ALA A O 1
ATOM 1525 N N . ARG A 1 194 ? 5.249 5.215 -0.710 1.00 95.44 194 ARG A N 1
ATOM 1526 C CA . ARG A 1 194 ? 3.775 5.199 -0.775 1.00 95.44 194 ARG A CA 1
ATOM 1527 C C . ARG A 1 194 ? 3.160 4.889 0.589 1.00 95.44 194 ARG A C 1
ATOM 1529 O O . ARG A 1 194 ? 2.206 5.555 0.986 1.00 95.44 194 ARG A O 1
ATOM 1536 N N . PHE A 1 195 ? 3.718 3.924 1.319 1.00 97.56 195 PHE A N 1
ATOM 1537 C CA . PHE A 1 195 ? 3.260 3.601 2.669 1.00 97.56 195 PHE A CA 1
ATOM 1538 C C . PHE A 1 195 ? 3.501 4.753 3.657 1.00 97.56 195 PHE A C 1
ATOM 1540 O O . PHE A 1 195 ? 2.606 5.100 4.426 1.00 97.56 195 PHE A O 1
ATOM 1547 N N . LEU A 1 196 ? 4.659 5.417 3.589 1.00 97.69 196 LEU A N 1
ATOM 1548 C CA . LEU A 1 196 ? 4.959 6.596 4.407 1.00 97.69 196 LEU A CA 1
ATOM 1549 C C . LEU A 1 196 ? 4.004 7.758 4.125 1.00 97.69 196 LEU A C 1
ATOM 1551 O O . LEU A 1 196 ? 3.562 8.416 5.062 1.00 97.69 196 LEU A O 1
ATOM 1555 N N . VAL A 1 197 ? 3.617 7.984 2.866 1.00 96.12 197 VAL A N 1
ATOM 1556 C CA . VAL A 1 197 ? 2.587 8.982 2.529 1.00 96.12 197 VAL A CA 1
ATOM 1557 C C . VAL A 1 197 ? 1.255 8.641 3.204 1.00 96.12 197 VAL A C 1
ATOM 1559 O O . VAL A 1 197 ? 0.635 9.525 3.796 1.00 96.12 197 VAL A O 1
ATOM 1562 N N . LEU A 1 198 ? 0.835 7.369 3.205 1.00 96.25 198 LEU A N 1
ATOM 1563 C CA . LEU A 1 198 ? -0.360 6.940 3.945 1.00 96.25 198 LEU A CA 1
ATOM 1564 C C . LEU A 1 198 ? -0.214 7.166 5.455 1.00 96.25 198 LEU A C 1
ATOM 1566 O O . LEU A 1 198 ? -1.162 7.612 6.097 1.00 96.25 198 LEU A O 1
ATOM 1570 N N . ALA A 1 199 ? 0.965 6.911 6.025 1.00 97.69 199 ALA A N 1
ATOM 1571 C CA . ALA A 1 199 ? 1.241 7.153 7.438 1.00 97.69 199 ALA A CA 1
ATOM 1572 C C . ALA A 1 199 ? 1.237 8.641 7.805 1.00 97.69 199 ALA A C 1
ATOM 1574 O O . ALA A 1 199 ? 0.750 9.009 8.872 1.00 97.69 199 ALA A O 1
ATOM 1575 N N . ILE A 1 200 ? 1.720 9.506 6.912 1.00 95.00 200 ILE A N 1
ATOM 1576 C CA . ILE A 1 200 ? 1.656 10.963 7.059 1.00 95.00 200 ILE A CA 1
ATOM 1577 C C . ILE A 1 200 ? 0.193 11.430 7.030 1.00 95.00 200 ILE A C 1
ATOM 1579 O O . ILE A 1 200 ? -0.225 12.202 7.892 1.00 95.00 200 ILE A O 1
ATOM 1583 N N . VAL A 1 201 ? -0.623 10.908 6.109 1.00 92.81 201 VAL A N 1
ATOM 1584 C CA . VAL A 1 201 ? -2.073 11.174 6.086 1.00 92.81 201 VAL A CA 1
ATOM 1585 C C . VAL A 1 201 ? -2.752 10.666 7.361 1.00 92.81 201 VAL A C 1
ATOM 1587 O O . VAL A 1 201 ? -3.552 11.385 7.960 1.00 92.81 201 VAL A O 1
ATOM 1590 N N . ALA A 1 202 ? -2.400 9.465 7.825 1.00 94.94 202 ALA A N 1
ATOM 1591 C CA . ALA A 1 202 ? -2.892 8.923 9.086 1.00 94.94 202 ALA A CA 1
ATOM 1592 C C . ALA A 1 202 ? -2.510 9.820 10.272 1.00 94.94 202 ALA A C 1
ATOM 1594 O O . ALA A 1 202 ? -3.370 10.121 11.094 1.00 94.94 202 ALA A O 1
ATOM 1595 N N . ASN A 1 203 ? -1.273 10.327 10.321 1.00 94.19 203 ASN A N 1
ATOM 1596 C CA . ASN A 1 203 ? -0.826 11.285 11.332 1.00 94.19 203 ASN A CA 1
ATOM 1597 C C . ASN A 1 203 ? -1.736 12.522 11.367 1.00 94.19 203 ASN A C 1
ATOM 1599 O O . ASN A 1 203 ? -2.159 12.931 12.447 1.00 94.19 203 ASN A O 1
ATOM 1603 N N . PHE A 1 204 ? -2.094 13.087 10.204 1.00 88.00 204 PHE A N 1
ATOM 1604 C CA . PHE A 1 204 ? -3.016 14.229 10.144 1.00 88.00 204 PHE A CA 1
ATOM 1605 C C . PHE A 1 204 ? -4.392 13.905 10.678 1.00 88.00 204 PHE A C 1
ATOM 1607 O O . PHE A 1 204 ? -4.910 14.641 11.515 1.00 88.00 204 PHE A O 1
ATOM 1614 N N . ILE A 1 205 ? -4.975 12.804 10.213 1.00 89.69 205 ILE A N 1
ATOM 1615 C CA . ILE A 1 205 ? -6.305 12.390 10.648 1.00 89.69 205 ILE A CA 1
ATOM 1616 C C . ILE A 1 205 ? -6.302 12.209 12.169 1.00 89.69 205 ILE A C 1
ATOM 1618 O O . ILE A 1 205 ? -7.102 12.831 12.860 1.00 89.69 205 ILE A O 1
ATOM 1622 N N . LEU A 1 206 ? -5.351 11.455 12.718 1.00 92.88 206 LEU A N 1
ATOM 1623 C CA . LEU A 1 206 ? -5.257 11.219 14.159 1.00 92.88 206 LEU A CA 1
ATOM 1624 C C . LEU A 1 206 ? -5.047 12.512 14.963 1.00 92.88 206 LEU A C 1
ATOM 1626 O O . LEU A 1 206 ? -5.660 12.697 16.020 1.00 92.88 206 LEU A O 1
ATOM 1630 N N . GLN A 1 207 ? -4.248 13.447 14.449 1.00 89.38 207 GLN A N 1
ATOM 1631 C CA . GLN A 1 207 ? -4.039 14.747 15.082 1.00 89.38 207 GLN A CA 1
ATOM 1632 C C . GLN A 1 207 ? -5.324 15.593 15.119 1.00 89.38 207 GLN A C 1
ATOM 1634 O O . GLN A 1 207 ? -5.580 16.253 16.130 1.00 89.38 207 GLN A O 1
ATOM 1639 N N . LEU A 1 208 ? -6.159 15.550 14.070 1.00 85.44 208 LEU A N 1
ATOM 1640 C CA . LEU A 1 208 ? -7.443 16.267 14.018 1.00 85.44 208 LEU A CA 1
ATOM 1641 C C . LEU A 1 208 ? -8.428 15.779 15.089 1.00 85.44 208 LEU A C 1
ATOM 1643 O O . LEU A 1 208 ? -9.143 16.591 15.678 1.00 85.44 208 LEU A O 1
ATOM 1647 N N . TYR A 1 209 ? -8.436 14.476 15.378 1.00 87.88 209 TYR A N 1
ATOM 1648 C CA . TYR A 1 209 ? -9.296 13.878 16.408 1.00 87.88 209 TYR A CA 1
ATOM 1649 C C . TYR A 1 209 ? -8.712 13.963 17.829 1.00 87.88 209 TYR A C 1
ATOM 1651 O O . TYR A 1 209 ? -9.413 13.692 18.804 1.00 87.88 209 TYR A O 1
ATOM 1659 N N . THR A 1 210 ? -7.458 14.394 17.981 1.00 88.25 210 THR A N 1
ATOM 1660 C CA . THR A 1 210 ? -6.800 14.544 19.285 1.00 88.25 210 THR A CA 1
ATOM 1661 C C . THR A 1 210 ? -7.065 15.932 19.869 1.00 88.25 210 THR A C 1
ATOM 1663 O O . THR A 1 210 ? -6.785 16.944 19.225 1.00 88.25 210 THR A O 1
ATOM 1666 N N . ARG A 1 211 ? -7.576 16.016 21.106 1.00 86.88 211 ARG A N 1
ATOM 1667 C CA . ARG A 1 211 ? -7.817 17.299 21.809 1.00 86.88 211 ARG A CA 1
ATOM 1668 C C . ARG A 1 211 ? -6.668 17.720 22.727 1.00 86.88 211 ARG A C 1
ATOM 1670 O O . ARG A 1 211 ? -6.439 18.913 22.904 1.00 86.88 211 ARG A O 1
ATOM 1677 N N . GLU A 1 212 ? -5.950 16.754 23.289 1.00 91.19 212 GLU A N 1
ATOM 1678 C CA . GLU A 1 212 ? -4.888 16.991 24.266 1.00 91.19 212 GLU A CA 1
ATOM 1679 C C . GLU A 1 212 ? -3.645 17.621 23.613 1.00 91.19 212 GLU A C 1
ATOM 1681 O O . GLU A 1 212 ? -3.143 17.133 22.597 1.00 91.19 212 GLU A O 1
ATOM 1686 N N . LYS A 1 213 ? -3.144 18.728 24.179 1.00 87.38 213 LYS A N 1
ATOM 1687 C CA . LYS A 1 213 ? -2.023 19.489 23.594 1.00 87.38 213 LYS A CA 1
ATOM 1688 C C . LYS A 1 213 ? -0.702 18.707 23.610 1.00 87.38 213 LYS A C 1
ATOM 1690 O O . LYS A 1 213 ? 0.018 18.743 22.620 1.00 87.38 213 LYS A O 1
ATOM 1695 N N . SER A 1 214 ? -0.409 17.992 24.693 1.00 90.19 214 SER A N 1
ATOM 1696 C CA . SER A 1 214 ? 0.762 17.107 24.846 1.00 90.19 214 SER A CA 1
ATOM 1697 C C . SER A 1 214 ? 0.812 16.045 23.741 1.00 90.19 214 SER A C 1
ATOM 1699 O O . SER A 1 214 ? 1.811 15.911 23.039 1.00 90.19 214 SER A O 1
ATOM 1701 N N . VAL A 1 215 ? -0.303 15.352 23.507 1.00 90.56 215 VAL A N 1
ATOM 1702 C CA . VAL A 1 215 ? -0.415 14.313 22.475 1.00 90.56 215 VAL A CA 1
ATOM 1703 C C . VAL A 1 215 ? -0.308 14.919 21.072 1.00 90.56 215 VAL A C 1
ATOM 1705 O O . VAL A 1 215 ? 0.290 14.325 20.178 1.00 90.56 215 VAL A O 1
ATOM 1708 N N . ARG A 1 216 ? -0.807 16.144 20.859 1.00 86.81 216 ARG A N 1
ATOM 1709 C CA . ARG A 1 216 ? -0.586 16.862 19.592 1.00 86.81 216 ARG A CA 1
ATOM 1710 C C . ARG A 1 216 ? 0.888 17.159 19.328 1.00 86.81 216 ARG A C 1
ATOM 1712 O O . ARG A 1 216 ? 1.294 17.066 18.173 1.00 86.81 216 ARG A O 1
ATOM 1719 N N . ILE A 1 217 ? 1.670 17.494 20.357 1.00 88.88 217 ILE A N 1
ATOM 1720 C CA . ILE A 1 217 ? 3.125 17.687 20.231 1.00 88.88 217 ILE A CA 1
ATOM 1721 C C . ILE A 1 217 ? 3.795 16.365 19.844 1.00 88.88 217 ILE A C 1
ATOM 1723 O O . ILE A 1 2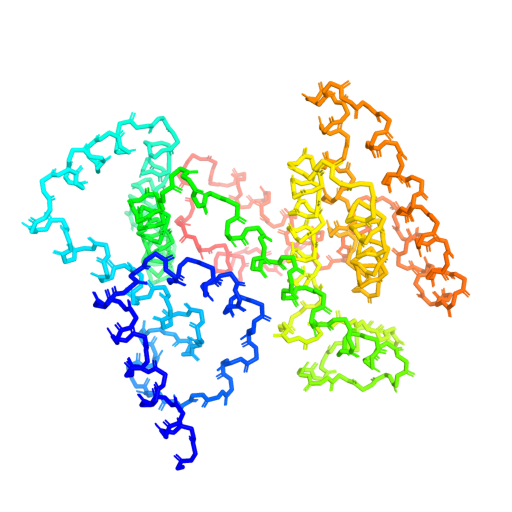17 ? 4.643 16.355 18.954 1.00 88.88 217 ILE A O 1
ATOM 1727 N N . LEU A 1 218 ? 3.359 15.240 20.423 1.00 93.06 218 LEU A N 1
ATOM 1728 C CA . LEU A 1 218 ? 3.854 13.920 20.031 1.00 93.06 218 LEU A CA 1
ATOM 1729 C C . LEU A 1 218 ? 3.599 13.637 18.541 1.00 93.06 218 LEU A C 1
ATOM 1731 O O . LEU A 1 218 ? 4.532 13.264 17.837 1.00 93.06 218 LEU A O 1
ATOM 1735 N N . TYR A 1 219 ? 2.393 13.906 18.026 1.00 91.75 219 TYR A N 1
ATOM 1736 C CA . TYR A 1 219 ? 2.097 13.767 16.590 1.00 91.75 219 TYR A CA 1
ATOM 1737 C C . TYR A 1 219 ? 2.916 14.708 15.696 1.00 91.75 219 TYR A C 1
ATOM 1739 O O . TYR A 1 219 ? 3.177 14.374 14.540 1.00 91.75 219 TYR A O 1
ATOM 1747 N N . MET A 1 220 ? 3.338 15.874 16.195 1.00 88.44 220 MET A N 1
ATOM 1748 C CA . MET A 1 220 ? 4.263 16.743 15.458 1.00 88.44 220 MET A CA 1
ATOM 1749 C C . MET A 1 220 ? 5.665 16.129 15.384 1.00 88.44 220 MET A C 1
ATOM 1751 O O . MET A 1 220 ? 6.271 16.130 14.314 1.00 88.44 220 MET A O 1
ATOM 1755 N N . GLY A 1 221 ? 6.154 15.549 16.484 1.00 93.06 221 GLY A N 1
ATOM 1756 C CA . GLY A 1 221 ? 7.412 14.798 16.494 1.00 93.06 221 GLY A CA 1
ATOM 1757 C C . GLY A 1 221 ? 7.359 13.568 15.582 1.00 93.06 221 GLY A C 1
ATOM 1758 O O . GLY A 1 221 ? 8.248 13.367 14.757 1.00 93.06 221 GLY A O 1
ATOM 1759 N N . SER A 1 222 ? 6.273 12.792 15.651 1.00 95.50 222 SER A N 1
ATOM 1760 C CA . SER A 1 222 ? 6.025 11.659 14.754 1.00 95.50 222 SER A CA 1
ATOM 1761 C C . SER A 1 222 ? 6.022 12.078 13.286 1.00 95.50 222 SER A C 1
ATOM 1763 O O . SER A 1 222 ? 6.630 11.405 12.461 1.00 95.50 222 SER A O 1
ATOM 1765 N N . LEU A 1 223 ? 5.390 13.207 12.953 1.00 93.88 223 LEU A N 1
ATOM 1766 C CA . LEU A 1 223 ? 5.378 13.726 11.589 1.00 93.88 223 LEU A CA 1
ATOM 1767 C C . LEU A 1 223 ? 6.788 14.036 11.075 1.00 93.88 223 LEU A C 1
ATOM 1769 O O . LEU A 1 223 ? 7.098 13.677 9.942 1.00 93.88 223 LEU A O 1
ATOM 1773 N N . ALA A 1 224 ? 7.643 14.657 11.892 1.00 92.19 224 ALA A N 1
ATOM 1774 C CA . ALA A 1 224 ? 9.028 14.935 11.513 1.00 92.19 224 ALA A CA 1
ATOM 1775 C C . ALA A 1 224 ? 9.795 13.641 11.189 1.00 92.19 224 ALA A C 1
ATOM 1777 O O . ALA A 1 224 ? 10.490 13.571 10.177 1.00 92.19 224 ALA A O 1
ATOM 1778 N N . ILE A 1 225 ? 9.602 12.592 11.997 1.00 95.69 225 ILE A N 1
ATOM 1779 C CA . ILE A 1 225 ? 10.194 11.269 11.756 1.00 95.69 225 ILE A CA 1
ATOM 1780 C C . ILE A 1 225 ? 9.675 10.677 10.438 1.00 95.69 225 ILE A C 1
ATOM 1782 O O . ILE A 1 225 ? 10.467 10.224 9.618 1.00 95.69 225 ILE A O 1
ATOM 1786 N N . LEU A 1 226 ? 8.361 10.704 10.192 1.00 96.38 226 LEU A N 1
ATOM 1787 C CA . LEU A 1 226 ? 7.766 10.178 8.955 1.00 96.38 226 LEU A CA 1
ATOM 1788 C C . LEU A 1 226 ? 8.251 10.930 7.703 1.00 96.38 226 LEU A C 1
ATOM 1790 O O . LEU A 1 226 ? 8.529 10.307 6.678 1.00 96.38 226 LEU A O 1
ATOM 1794 N N . LEU A 1 227 ? 8.386 12.256 7.783 1.00 92.81 227 LEU A N 1
ATOM 1795 C CA . LEU A 1 227 ? 8.912 13.085 6.694 1.00 92.81 227 LEU A CA 1
ATOM 1796 C C . LEU A 1 227 ? 10.396 12.810 6.430 1.00 92.81 227 LEU A C 1
ATOM 1798 O O . LEU A 1 227 ? 10.797 12.729 5.269 1.00 92.81 227 LEU A O 1
ATOM 1802 N N . ALA A 1 228 ? 11.196 12.616 7.483 1.00 91.06 228 ALA A N 1
ATOM 1803 C CA . ALA A 1 228 ? 12.597 12.230 7.351 1.00 91.06 228 ALA A CA 1
ATOM 1804 C C . ALA A 1 228 ? 12.736 10.870 6.647 1.00 91.06 228 ALA A C 1
ATOM 1806 O O . ALA A 1 228 ? 13.477 10.764 5.672 1.00 91.06 228 ALA A O 1
ATOM 1807 N N . GLN A 1 229 ? 11.959 9.861 7.060 1.00 93.56 229 GLN A N 1
ATOM 1808 C CA . GLN A 1 229 ? 11.916 8.562 6.377 1.00 93.56 229 GLN A CA 1
ATOM 1809 C C . GLN A 1 229 ? 11.549 8.714 4.895 1.00 93.56 229 GLN A C 1
ATOM 1811 O O . GLN A 1 229 ? 12.209 8.137 4.033 1.00 93.56 229 GLN A O 1
ATOM 1816 N N . LEU A 1 230 ? 10.535 9.533 4.578 1.00 92.56 230 LEU A N 1
ATOM 1817 C CA . LEU A 1 230 ? 10.090 9.737 3.197 1.00 92.56 230 LEU A CA 1
ATOM 1818 C C . LEU A 1 230 ? 11.204 10.336 2.338 1.00 92.56 230 LEU A C 1
ATOM 1820 O O . LEU A 1 230 ? 11.425 9.882 1.216 1.00 92.56 230 LEU A O 1
ATOM 1824 N N . ALA A 1 231 ? 11.928 11.320 2.865 1.00 86.75 231 ALA A N 1
ATOM 1825 C CA . ALA A 1 231 ? 13.053 11.926 2.169 1.00 86.75 231 ALA A CA 1
ATOM 1826 C C . ALA A 1 231 ? 14.189 10.913 1.913 1.00 86.75 231 ALA A C 1
ATOM 1828 O O . ALA A 1 231 ? 14.724 10.865 0.804 1.00 86.75 231 ALA A O 1
ATOM 1829 N N . LEU A 1 232 ? 14.487 10.038 2.882 1.00 87.00 232 LEU A N 1
ATOM 1830 C CA . LEU A 1 232 ? 15.511 8.988 2.763 1.00 87.00 232 LEU A CA 1
ATOM 1831 C C . LEU A 1 232 ? 15.186 7.916 1.706 1.00 87.00 232 LEU A C 1
ATOM 1833 O O . LEU A 1 232 ? 16.094 7.302 1.145 1.00 87.00 232 LEU A O 1
ATOM 1837 N N . THR A 1 233 ? 13.911 7.725 1.349 1.00 88.69 233 THR A N 1
ATOM 1838 C CA . THR A 1 233 ? 13.543 6.836 0.225 1.00 88.69 233 THR A CA 1
ATOM 1839 C C . THR A 1 233 ? 14.035 7.349 -1.138 1.00 88.69 233 THR A C 1
ATOM 1841 O O . THR A 1 233 ? 14.094 6.599 -2.126 1.00 88.69 233 THR A O 1
ATOM 1844 N N . SER A 1 234 ? 14.338 8.653 -1.233 1.00 83.00 234 SER A N 1
ATOM 1845 C CA . SER A 1 234 ? 14.638 9.359 -2.484 1.00 83.00 234 SER A CA 1
ATOM 1846 C C . SER A 1 234 ? 13.562 9.127 -3.570 1.00 83.00 234 SER A C 1
ATOM 1848 O O . SER A 1 234 ? 13.833 9.096 -4.776 1.00 83.00 234 SER A O 1
ATOM 1850 N N . SER A 1 235 ? 12.303 8.897 -3.164 1.00 85.88 235 SER A N 1
ATOM 1851 C CA . SER A 1 235 ? 11.190 8.667 -4.088 1.00 85.88 235 SER A CA 1
ATOM 1852 C C . SER A 1 235 ? 10.538 9.982 -4.516 1.00 85.88 235 SER A C 1
ATOM 1854 O O . SER A 1 235 ? 9.661 10.522 -3.841 1.00 85.88 235 SER A O 1
ATOM 1856 N N . ARG A 1 236 ? 10.904 10.462 -5.710 1.00 81.62 236 ARG A N 1
ATOM 1857 C CA . ARG A 1 236 ? 10.287 11.647 -6.341 1.00 81.62 236 ARG A CA 1
ATOM 1858 C C . ARG A 1 236 ? 8.762 11.524 -6.457 1.00 81.62 236 ARG A C 1
ATOM 1860 O O . ARG A 1 236 ? 8.046 12.484 -6.199 1.00 81.62 236 ARG A O 1
ATOM 1867 N N . GLY A 1 237 ? 8.268 10.326 -6.782 1.00 81.25 237 GLY A N 1
ATOM 1868 C CA . GLY A 1 237 ? 6.833 10.039 -6.857 1.00 81.25 237 GLY A CA 1
ATOM 1869 C C . GLY A 1 237 ? 6.135 10.125 -5.498 1.00 81.25 237 GLY A C 1
ATOM 1870 O O . GLY A 1 237 ? 5.031 10.655 -5.419 1.00 81.25 237 GLY A O 1
ATOM 1871 N N . GLY A 1 238 ? 6.788 9.667 -4.424 1.00 86.75 238 GLY A N 1
ATOM 1872 C CA . GLY A 1 238 ? 6.278 9.808 -3.058 1.00 86.75 238 GLY A CA 1
ATOM 1873 C C . GLY A 1 238 ? 6.163 11.272 -2.624 1.00 86.75 238 GLY A C 1
ATOM 1874 O O . GLY A 1 238 ? 5.106 11.689 -2.153 1.00 86.75 238 GLY A O 1
ATOM 1875 N N . ILE A 1 239 ? 7.209 12.071 -2.864 1.00 85.06 239 ILE A N 1
ATOM 1876 C CA . ILE A 1 239 ? 7.220 13.514 -2.559 1.00 85.06 239 ILE A CA 1
ATOM 1877 C C . ILE A 1 239 ? 6.141 14.252 -3.360 1.00 85.06 239 ILE A C 1
ATOM 1879 O O . ILE A 1 239 ? 5.371 15.021 -2.787 1.00 85.06 239 ILE A O 1
ATOM 1883 N N . LEU A 1 240 ? 6.038 13.989 -4.668 1.00 84.81 240 LEU A N 1
ATOM 1884 C CA . LEU A 1 240 ? 5.017 14.602 -5.521 1.00 84.81 240 LEU A CA 1
ATOM 1885 C C . LEU A 1 240 ? 3.599 14.219 -5.076 1.00 84.81 240 LEU A C 1
ATOM 1887 O O . LEU A 1 240 ? 2.720 15.074 -5.025 1.00 84.81 240 LEU A O 1
ATOM 1891 N N . THR A 1 241 ? 3.378 12.955 -4.707 1.00 89.00 241 THR A N 1
ATOM 1892 C CA . THR A 1 241 ? 2.076 12.498 -4.197 1.00 89.00 241 THR A CA 1
ATOM 1893 C C . THR A 1 241 ? 1.713 13.228 -2.907 1.00 89.00 241 THR A C 1
ATOM 1895 O O . THR A 1 241 ? 0.592 13.718 -2.778 1.00 89.00 241 THR A O 1
ATOM 1898 N N . LEU A 1 242 ? 2.659 13.359 -1.969 1.00 88.94 242 LEU A N 1
ATOM 1899 C CA . LEU A 1 242 ? 2.442 14.127 -0.744 1.00 88.94 242 LEU A CA 1
ATOM 1900 C C . LEU A 1 242 ? 2.116 15.591 -1.059 1.00 88.94 242 LEU A C 1
ATOM 1902 O O . LEU A 1 242 ? 1.164 16.128 -0.501 1.00 88.94 242 LEU A O 1
ATOM 1906 N N . LEU A 1 243 ? 2.857 16.219 -1.976 1.00 85.44 243 LEU A N 1
ATOM 1907 C CA . LEU A 1 243 ? 2.614 17.598 -2.398 1.00 85.44 243 LEU A CA 1
ATOM 1908 C C . LEU A 1 243 ? 1.181 17.779 -2.912 1.00 85.44 243 LEU A C 1
ATOM 1910 O O . LEU A 1 243 ? 0.477 18.673 -2.451 1.00 85.44 243 LEU A O 1
ATOM 1914 N N . VAL A 1 244 ? 0.730 16.902 -3.813 1.00 87.75 244 VAL A N 1
ATOM 1915 C CA . VAL A 1 244 ? -0.636 16.932 -4.357 1.00 87.75 244 VAL A CA 1
ATOM 1916 C C . VAL A 1 244 ? -1.677 16.771 -3.248 1.00 87.75 244 VAL A C 1
ATOM 1918 O O . VAL A 1 244 ? -2.642 17.532 -3.210 1.00 87.75 244 VAL A O 1
ATOM 1921 N N . ILE A 1 245 ? -1.470 15.838 -2.312 1.00 88.56 245 ILE A N 1
ATOM 1922 C CA . ILE A 1 245 ? -2.371 15.636 -1.167 1.00 88.56 245 ILE A CA 1
ATOM 1923 C C . ILE A 1 245 ? -2.446 16.895 -0.299 1.00 88.56 245 ILE A C 1
ATOM 1925 O O . ILE A 1 245 ? -3.539 17.298 0.093 1.00 88.56 245 ILE A O 1
ATOM 1929 N N . LEU A 1 246 ? -1.313 17.535 -0.004 1.00 84.12 246 LEU A N 1
ATOM 1930 C CA . LEU A 1 246 ? -1.286 18.747 0.812 1.00 84.12 246 LEU A CA 1
ATOM 1931 C C . LEU A 1 246 ? -1.939 19.932 0.094 1.00 84.12 246 LEU A C 1
ATOM 1933 O O . LEU A 1 246 ? -2.693 20.676 0.717 1.00 84.12 246 LEU A O 1
ATOM 1937 N N . VAL A 1 247 ? -1.714 20.088 -1.214 1.00 84.25 247 VAL A N 1
ATOM 1938 C CA . VAL A 1 247 ? -2.399 21.106 -2.023 1.00 84.25 247 VAL A CA 1
ATOM 1939 C C . VAL A 1 247 ? -3.908 20.867 -2.005 1.00 84.25 247 VAL A C 1
ATOM 1941 O O . VAL A 1 247 ? -4.657 21.783 -1.680 1.00 84.25 247 VAL A O 1
ATOM 1944 N N . ALA A 1 248 ? -4.370 19.641 -2.260 1.00 86.25 248 ALA A N 1
ATOM 1945 C CA . ALA A 1 248 ? -5.790 19.303 -2.174 1.00 86.25 248 ALA A CA 1
ATOM 1946 C C . ALA A 1 248 ? -6.358 19.584 -0.769 1.00 86.25 248 ALA A C 1
ATOM 1948 O O . ALA A 1 248 ? -7.422 20.188 -0.629 1.00 86.25 248 ALA A O 1
ATOM 1949 N N . ALA A 1 249 ? -5.615 19.236 0.285 1.00 82.81 249 ALA A N 1
ATOM 1950 C CA . ALA A 1 249 ? -6.008 19.487 1.667 1.00 82.81 249 ALA A CA 1
ATOM 1951 C C . ALA A 1 249 ? -6.135 20.986 2.001 1.00 82.81 249 ALA A C 1
ATOM 1953 O O . ALA A 1 249 ? -6.998 21.336 2.804 1.00 82.81 249 ALA A O 1
ATOM 1954 N N . LEU A 1 250 ? -5.351 21.882 1.381 1.00 81.75 250 LEU A N 1
ATOM 1955 C CA . LEU A 1 250 ? -5.505 23.340 1.551 1.00 81.75 250 LEU A CA 1
ATOM 1956 C C . LEU A 1 250 ? -6.866 23.855 1.068 1.00 81.75 250 LEU A C 1
ATOM 1958 O O . LEU A 1 250 ? -7.380 24.831 1.622 1.00 81.75 250 LEU A O 1
ATOM 1962 N N . PHE A 1 251 ? -7.427 23.222 0.036 1.00 83.06 251 PHE A N 1
ATOM 1963 C CA . PHE A 1 251 ? -8.737 23.574 -0.509 1.00 83.06 251 PHE A CA 1
ATOM 1964 C C . PHE A 1 251 ? -9.879 22.890 0.244 1.00 83.06 251 PHE A C 1
ATOM 1966 O O . PHE A 1 251 ? -10.931 23.494 0.430 1.00 83.06 251 PHE A O 1
ATOM 1973 N N . MET A 1 252 ? -9.675 21.648 0.691 1.00 82.81 252 MET A N 1
ATOM 1974 C CA . MET A 1 252 ? -10.733 20.835 1.300 1.00 82.81 252 MET A CA 1
ATOM 1975 C C . MET A 1 252 ? -10.875 21.027 2.814 1.00 82.81 252 MET A C 1
ATOM 1977 O O . MET A 1 252 ? -11.969 20.847 3.347 1.00 82.81 252 MET A O 1
ATOM 1981 N N . LEU A 1 253 ? -9.794 21.354 3.532 1.00 79.06 253 LEU A N 1
ATOM 1982 C CA . LEU A 1 253 ? -9.823 21.462 4.991 1.00 79.06 253 LEU A CA 1
ATOM 1983 C C . LEU A 1 253 ? -10.048 22.909 5.454 1.00 79.06 253 LEU A C 1
ATOM 1985 O O . LEU A 1 253 ? -9.379 23.828 4.979 1.00 79.06 253 LEU A O 1
ATOM 1989 N 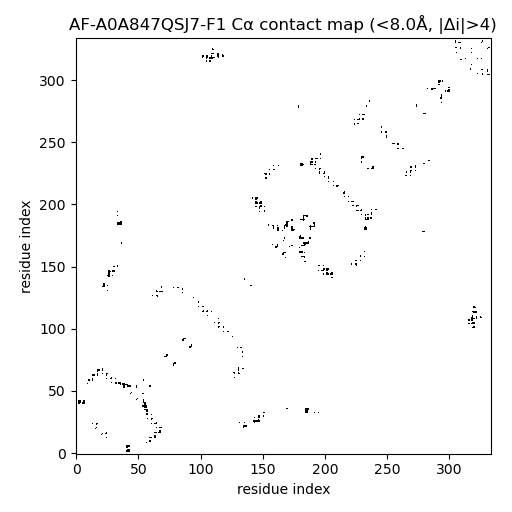N . PRO A 1 254 ? -10.901 23.128 6.473 1.00 74.94 254 PRO A N 1
ATOM 1990 C CA . PRO A 1 254 ? -11.139 24.466 7.014 1.00 74.94 254 PRO A CA 1
ATOM 1991 C C . PRO A 1 254 ? -9.902 25.040 7.727 1.00 74.94 254 PRO A C 1
ATOM 1993 O O . PRO A 1 254 ? -9.698 26.253 7.757 1.00 74.94 254 PRO A O 1
ATOM 1996 N N . ASN A 1 255 ? -9.041 24.185 8.291 1.00 74.94 255 ASN A N 1
ATOM 1997 C CA . ASN A 1 255 ? -7.849 24.609 9.024 1.00 74.94 255 ASN A CA 1
ATOM 1998 C C . ASN A 1 255 ? -6.592 24.618 8.138 1.00 74.94 255 ASN A C 1
ATOM 2000 O O . ASN A 1 255 ? -5.764 23.708 8.190 1.00 74.94 255 ASN A O 1
ATOM 2004 N N . LYS A 1 256 ? -6.416 25.701 7.375 1.00 80.19 256 LYS A N 1
ATOM 2005 C CA . LYS A 1 256 ? -5.262 25.893 6.476 1.00 80.19 256 LYS A CA 1
ATOM 2006 C C . LYS A 1 256 ? -3.918 25.976 7.208 1.00 80.19 256 LYS A C 1
ATOM 2008 O O . LYS A 1 256 ? -2.895 25.589 6.651 1.00 80.19 256 LYS A O 1
ATOM 2013 N N . LYS A 1 257 ? -3.905 26.437 8.469 1.00 78.62 257 LYS A N 1
ATOM 2014 C CA . LYS A 1 257 ? -2.669 26.573 9.263 1.00 78.62 257 LYS A CA 1
ATOM 2015 C C . LYS A 1 257 ? -1.990 25.226 9.478 1.00 78.62 257 LYS A C 1
ATOM 2017 O O . LYS A 1 257 ? -0.774 25.149 9.366 1.00 78.62 257 LYS A O 1
ATOM 2022 N N . ALA A 1 258 ? -2.767 24.178 9.759 1.00 71.88 258 ALA A N 1
ATOM 2023 C CA . ALA A 1 258 ? -2.226 22.834 9.928 1.00 71.88 258 ALA A CA 1
ATOM 2024 C C . ALA A 1 258 ? -1.486 22.384 8.665 1.00 71.88 258 ALA A C 1
ATOM 2026 O O . ALA A 1 258 ? -0.350 21.947 8.758 1.00 71.88 258 ALA A O 1
ATOM 2027 N N . VAL A 1 259 ? -2.079 22.583 7.488 1.00 76.38 259 VAL A N 1
ATOM 2028 C CA . VAL A 1 259 ? -1.469 22.183 6.215 1.00 76.38 259 VAL A CA 1
ATOM 2029 C C . VAL A 1 259 ? -0.195 22.985 5.912 1.00 76.38 259 VAL A C 1
ATOM 2031 O O . VAL A 1 259 ? 0.812 22.404 5.517 1.00 76.38 259 VAL A O 1
ATOM 2034 N N . LEU A 1 260 ? -0.191 24.298 6.171 1.00 80.12 260 LEU A N 1
ATOM 2035 C CA . LEU A 1 260 ? 1.003 25.141 6.003 1.00 80.12 260 LEU A CA 1
ATOM 2036 C C . LEU A 1 260 ? 2.167 24.711 6.910 1.00 80.12 260 LEU A C 1
ATOM 2038 O O . LEU A 1 260 ? 3.317 24.730 6.477 1.00 80.12 260 LEU A O 1
ATOM 2042 N N . TRP A 1 261 ? 1.885 24.273 8.140 1.00 77.06 261 TRP A N 1
ATOM 2043 C CA . TRP A 1 261 ? 2.915 23.736 9.036 1.00 77.06 261 TRP A CA 1
ATOM 2044 C C . TRP A 1 261 ? 3.583 22.481 8.483 1.00 77.06 261 TRP A C 1
ATOM 2046 O O . TRP A 1 261 ? 4.787 22.305 8.635 1.00 77.06 261 TRP A O 1
ATOM 2056 N N . VAL A 1 262 ? 2.818 21.625 7.814 1.00 74.56 262 VAL A N 1
ATOM 2057 C CA . VAL A 1 262 ? 3.340 20.408 7.183 1.00 74.56 262 VAL A CA 1
ATOM 2058 C C . VAL A 1 262 ? 4.223 20.748 6.010 1.00 74.56 262 VAL A C 1
ATOM 2060 O O . VAL A 1 262 ? 5.280 20.151 5.857 1.00 74.56 262 VAL A O 1
ATOM 2063 N N . PHE A 1 263 ? 3.800 21.715 5.200 1.00 79.69 263 PHE A N 1
ATOM 2064 C CA . PHE A 1 263 ? 4.621 22.245 4.125 1.00 79.69 263 PHE A CA 1
ATOM 2065 C C . PHE A 1 263 ? 5.955 22.763 4.654 1.00 79.69 263 PHE A C 1
ATOM 2067 O O . PHE A 1 263 ? 7.001 22.370 4.148 1.00 79.69 263 PHE A O 1
ATOM 2074 N N . ALA A 1 264 ? 5.919 23.589 5.701 1.00 81.12 264 ALA A N 1
ATOM 2075 C CA . ALA A 1 264 ? 7.121 24.141 6.312 1.00 81.12 264 ALA A CA 1
ATOM 2076 C C . ALA A 1 264 ? 8.027 23.042 6.891 1.00 81.12 264 ALA A C 1
ATOM 2078 O O . ALA A 1 264 ? 9.226 23.028 6.623 1.00 81.12 264 ALA A O 1
ATOM 2079 N N . LEU A 1 265 ? 7.458 22.087 7.633 1.00 79.94 265 LEU A N 1
ATOM 2080 C CA . LEU A 1 265 ? 8.213 20.982 8.223 1.00 79.94 265 LEU A CA 1
ATOM 2081 C C . LEU A 1 265 ? 8.767 20.033 7.154 1.00 79.94 265 LEU A C 1
ATOM 2083 O O . LEU A 1 265 ? 9.912 19.612 7.244 1.00 79.94 265 LEU A O 1
ATOM 2087 N N . GLY A 1 266 ? 7.984 19.731 6.120 1.00 77.12 266 GLY A N 1
ATOM 2088 C CA . GLY A 1 266 ? 8.407 18.921 4.980 1.00 77.12 266 GLY A CA 1
ATOM 2089 C C . GLY A 1 266 ? 9.542 19.578 4.206 1.00 77.12 266 GLY A C 1
ATOM 2090 O O . GLY A 1 266 ? 10.524 18.909 3.898 1.00 77.12 266 GLY A O 1
ATOM 2091 N N . ALA A 1 267 ? 9.454 20.888 3.959 1.00 79.00 267 ALA A N 1
ATOM 2092 C CA . ALA A 1 267 ? 10.525 21.662 3.341 1.00 79.00 267 AL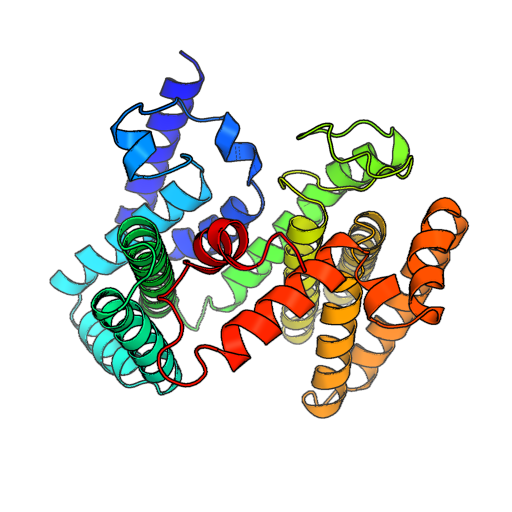A A CA 1
ATOM 2093 C C . ALA A 1 267 ? 11.793 21.672 4.209 1.00 79.00 267 ALA A C 1
ATOM 2095 O O . ALA A 1 267 ? 12.885 21.474 3.686 1.00 79.00 267 ALA A O 1
ATOM 2096 N N . LEU A 1 268 ? 11.653 21.825 5.530 1.00 80.31 268 LEU A N 1
ATOM 2097 C CA . LEU A 1 268 ? 12.773 21.765 6.470 1.00 80.31 268 LEU A CA 1
ATOM 2098 C C . LEU A 1 268 ? 13.436 20.379 6.485 1.00 80.31 268 LEU A C 1
ATOM 2100 O O . LEU A 1 268 ? 14.656 20.286 6.380 1.00 80.31 268 LEU A O 1
ATOM 2104 N N . CYS A 1 269 ? 12.652 19.300 6.574 1.00 75.69 269 CYS A N 1
ATOM 2105 C CA . CYS A 1 269 ? 13.164 17.929 6.518 1.00 75.69 269 CYS A CA 1
ATOM 2106 C C . CYS A 1 269 ? 13.852 17.642 5.178 1.00 75.69 269 CYS A C 1
ATOM 2108 O O . CYS A 1 269 ? 14.920 17.036 5.162 1.00 75.69 269 CYS A O 1
ATOM 2110 N N . ALA A 1 270 ? 13.277 18.104 4.064 1.00 73.12 270 ALA A N 1
ATOM 2111 C CA . ALA A 1 270 ? 13.888 17.974 2.746 1.00 73.12 270 ALA A CA 1
ATOM 2112 C C . ALA A 1 270 ? 15.215 18.741 2.664 1.00 73.12 270 ALA A C 1
ATOM 2114 O O . ALA A 1 270 ? 16.207 18.176 2.213 1.00 73.12 270 ALA A O 1
ATOM 2115 N N . ALA A 1 271 ? 15.264 19.985 3.150 1.00 76.50 271 ALA A N 1
ATOM 2116 C CA . ALA A 1 271 ? 16.488 20.780 3.198 1.00 76.50 271 ALA A CA 1
ATOM 2117 C C . ALA A 1 271 ? 17.572 20.113 4.060 1.00 76.50 271 ALA A C 1
ATOM 2119 O O . ALA A 1 271 ? 18.723 20.033 3.640 1.00 76.50 271 ALA A O 1
ATOM 2120 N N . LEU A 1 272 ? 17.202 19.571 5.225 1.00 78.62 272 LEU A N 1
ATOM 2121 C CA . LEU A 1 272 ? 18.122 18.853 6.108 1.00 78.62 272 LEU A CA 1
ATOM 2122 C C . LEU A 1 272 ? 18.674 17.587 5.442 1.00 78.62 272 LEU A C 1
ATOM 2124 O O . LEU A 1 272 ? 19.874 17.338 5.482 1.00 78.62 272 LEU A O 1
ATOM 2128 N N . VAL A 1 273 ? 17.814 16.801 4.793 1.00 71.12 273 VAL A N 1
ATOM 2129 C CA . VAL A 1 273 ? 18.239 15.591 4.078 1.00 71.12 273 VAL A CA 1
ATOM 2130 C C . VAL A 1 273 ? 19.151 15.950 2.910 1.00 71.12 273 VAL A C 1
ATOM 2132 O O . VAL A 1 273 ? 20.165 15.290 2.726 1.00 71.12 273 VAL A O 1
ATOM 2135 N N . LEU A 1 274 ? 18.857 17.021 2.170 1.00 71.62 274 LEU A N 1
ATOM 2136 C CA . LEU A 1 274 ? 19.713 17.495 1.080 1.00 71.62 274 LEU A CA 1
ATOM 2137 C C . LEU A 1 274 ? 21.058 18.035 1.545 1.00 71.62 274 LEU A C 1
ATOM 2139 O O . LEU A 1 274 ? 22.037 17.928 0.810 1.00 71.62 274 LEU A O 1
ATOM 2143 N N . PHE A 1 275 ? 21.107 18.606 2.745 1.00 74.94 275 PHE A N 1
ATOM 2144 C CA . PHE A 1 275 ? 22.349 19.029 3.373 1.00 74.94 275 PHE A CA 1
ATOM 2145 C C . PHE A 1 275 ? 23.210 17.826 3.785 1.00 74.94 275 PHE A C 1
ATOM 2147 O O . PHE A 1 275 ? 24.416 17.832 3.569 1.00 74.94 275 PHE A O 1
ATOM 2154 N N . ILE A 1 276 ? 22.593 16.775 4.339 1.00 72.50 276 ILE A N 1
ATOM 2155 C CA . ILE A 1 276 ? 23.299 15.562 4.789 1.00 72.50 276 ILE A CA 1
ATOM 2156 C C . ILE A 1 276 ? 23.700 14.666 3.604 1.00 72.50 276 ILE A C 1
ATOM 2158 O O . ILE A 1 276 ? 24.733 14.002 3.650 1.00 72.50 276 ILE A O 1
ATOM 2162 N N . ARG A 1 277 ? 22.883 14.623 2.546 1.00 69.50 277 ARG A N 1
ATOM 2163 C CA . ARG A 1 277 ? 23.029 13.726 1.391 1.00 69.50 277 ARG A CA 1
ATOM 2164 C C . ARG A 1 277 ? 23.067 14.520 0.081 1.00 69.50 277 ARG A C 1
ATOM 2166 O O . ARG A 1 277 ? 22.073 14.557 -0.655 1.00 69.50 277 ARG A O 1
ATOM 2173 N N . PRO A 1 278 ? 24.208 15.165 -0.231 1.00 69.00 278 PRO A N 1
ATOM 2174 C CA . PRO A 1 278 ? 24.361 15.949 -1.451 1.00 69.00 278 PRO A CA 1
ATOM 2175 C C . PRO A 1 278 ? 24.215 15.103 -2.729 1.00 69.00 278 PRO A C 1
ATOM 2177 O O . PRO A 1 278 ? 23.815 15.616 -3.765 1.00 69.00 278 PRO A O 1
ATOM 2180 N N . ASP A 1 279 ? 24.418 13.786 -2.655 1.00 68.62 279 ASP A N 1
ATOM 2181 C CA . ASP A 1 279 ? 24.188 12.832 -3.749 1.00 68.62 279 ASP A CA 1
ATOM 2182 C C . ASP A 1 279 ? 22.722 12.776 -4.232 1.00 68.62 279 ASP A C 1
ATOM 2184 O O . ASP A 1 279 ? 22.427 12.339 -5.346 1.00 68.62 279 ASP A O 1
ATOM 2188 N N . ILE A 1 280 ? 21.776 13.257 -3.419 1.00 67.38 280 ILE A N 1
ATOM 2189 C CA . ILE A 1 280 ? 20.361 13.367 -3.797 1.00 67.38 280 ILE A CA 1
ATOM 2190 C C . ILE A 1 280 ? 20.126 14.555 -4.751 1.00 67.38 280 ILE A C 1
ATOM 2192 O O . ILE A 1 280 ? 19.123 14.559 -5.478 1.00 67.38 280 ILE A O 1
ATOM 2196 N N . TRP A 1 281 ? 21.043 15.532 -4.809 1.00 66.62 281 TRP A N 1
ATOM 2197 C CA . TRP A 1 281 ? 20.905 16.730 -5.644 1.00 66.62 281 TRP A CA 1
ATOM 2198 C C . TRP A 1 281 ? 20.731 16.362 -7.114 1.00 66.62 281 TRP A C 1
ATOM 2200 O O . TRP A 1 281 ? 19.748 16.782 -7.719 1.00 66.62 281 TRP A O 1
ATOM 2210 N N . ASP A 1 282 ? 21.567 15.488 -7.669 1.00 65.88 282 ASP A N 1
ATOM 2211 C CA . ASP A 1 282 ? 21.498 15.118 -9.090 1.00 65.88 282 ASP A CA 1
ATOM 2212 C C . ASP A 1 282 ? 20.127 14.541 -9.485 1.00 65.88 282 ASP A C 1
ATOM 2214 O O . ASP A 1 282 ? 19.594 14.793 -10.572 1.00 65.88 282 ASP A O 1
ATOM 2218 N N . ARG A 1 283 ? 19.479 13.815 -8.564 1.00 64.88 283 ARG A N 1
ATOM 2219 C CA . ARG A 1 283 ? 18.130 13.274 -8.779 1.00 64.88 283 ARG A CA 1
ATOM 2220 C C . ARG A 1 283 ? 17.043 14.340 -8.697 1.00 64.88 283 ARG A C 1
ATOM 2222 O O . ARG A 1 283 ? 16.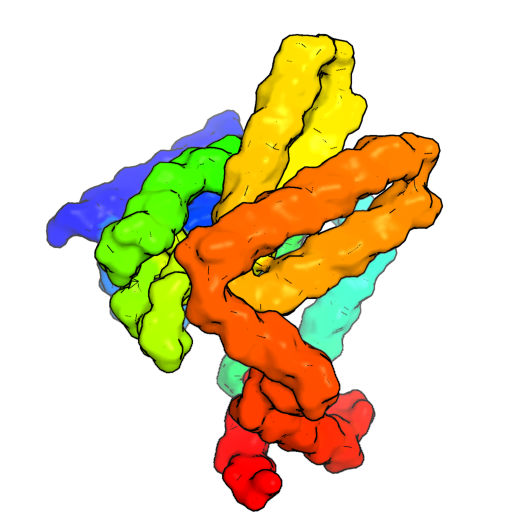066 14.233 -9.443 1.00 64.88 283 ARG A O 1
ATOM 2229 N N . LEU A 1 284 ? 17.184 15.339 -7.829 1.00 62.72 284 LEU A N 1
ATOM 2230 C CA . LEU A 1 284 ? 16.240 16.455 -7.753 1.00 62.72 284 LEU A CA 1
ATOM 2231 C C . LEU A 1 284 ? 16.419 17.434 -8.913 1.00 62.72 284 LEU A C 1
ATOM 2233 O O . LEU A 1 284 ? 15.431 17.814 -9.528 1.00 62.72 284 LEU A O 1
ATOM 2237 N N . PHE A 1 285 ? 17.649 17.786 -9.279 1.00 64.31 285 PHE A N 1
ATOM 2238 C CA . PHE A 1 285 ? 17.910 18.722 -10.373 1.00 64.31 285 PHE A CA 1
ATOM 2239 C C . PHE A 1 285 ? 17.640 18.121 -11.751 1.00 64.31 285 PHE A C 1
ATOM 2241 O O . PHE A 1 285 ? 17.291 18.861 -12.659 1.00 64.31 285 PHE A O 1
ATOM 2248 N N . SER A 1 286 ? 17.624 16.792 -11.913 1.00 61.28 286 SER A N 1
ATOM 2249 C CA . SER A 1 286 ? 17.102 16.188 -13.154 1.00 61.28 286 SER A CA 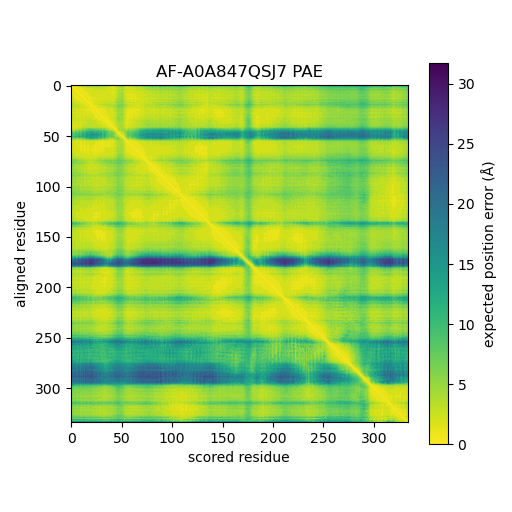1
ATOM 2250 C C . SER A 1 286 ? 15.626 16.528 -13.456 1.00 61.28 286 SER A C 1
ATOM 2252 O O . SER A 1 286 ? 15.183 16.325 -14.584 1.00 61.28 286 SER A O 1
ATOM 2254 N N . LEU A 1 287 ? 14.861 17.079 -12.496 1.00 55.47 287 LEU A N 1
ATOM 2255 C CA . LEU A 1 287 ? 13.511 17.610 -12.740 1.00 55.47 287 LEU A CA 1
ATOM 2256 C C . LEU A 1 287 ? 13.507 18.881 -13.604 1.00 55.47 287 LEU A C 1
ATOM 2258 O O . LEU A 1 287 ? 12.533 19.107 -14.319 1.00 55.47 287 LEU A O 1
ATOM 2262 N N . SER A 1 288 ? 14.571 19.693 -13.575 1.00 55.75 288 SER A N 1
ATOM 2263 C CA . SER A 1 288 ? 14.650 20.919 -14.385 1.00 55.75 288 SER A CA 1
ATOM 2264 C C . SER A 1 288 ? 14.879 20.636 -15.873 1.00 55.75 288 SER A C 1
ATOM 2266 O O . SER A 1 288 ? 14.591 21.490 -16.706 1.00 55.75 288 SER A O 1
ATOM 2268 N N . ALA A 1 289 ? 15.318 19.421 -16.216 1.00 58.50 289 ALA A N 1
ATOM 2269 C CA . ALA A 1 289 ? 15.529 18.961 -17.588 1.00 58.50 289 ALA A CA 1
ATOM 2270 C C . ALA A 1 289 ? 14.245 18.433 -18.278 1.00 58.50 289 ALA A C 1
ATOM 2272 O O . ALA A 1 289 ? 14.312 17.926 -19.397 1.00 58.50 289 ALA A O 1
ATOM 2273 N N . GLY A 1 290 ? 13.074 18.542 -17.634 1.00 60.22 290 GLY A N 1
ATOM 2274 C CA . GLY A 1 290 ? 11.766 18.154 -18.183 1.00 60.22 290 GLY A CA 1
ATOM 2275 C C . GLY A 1 290 ? 11.222 16.812 -17.667 1.00 60.22 290 GLY A C 1
ATOM 2276 O O . GLY A 1 290 ? 11.941 16.005 -17.081 1.00 60.22 290 GLY A O 1
ATOM 2277 N N . LEU A 1 291 ? 9.924 16.552 -17.890 1.00 59.47 291 LEU A N 1
ATOM 2278 C CA . LEU A 1 291 ? 9.208 15.376 -17.353 1.00 59.47 291 LEU A CA 1
ATOM 2279 C C . LEU A 1 291 ? 9.814 14.028 -17.782 1.00 59.47 291 LEU A C 1
ATOM 2281 O O . LEU A 1 291 ? 9.878 13.107 -16.968 1.00 59.47 291 LEU A O 1
ATOM 2285 N N . ALA A 1 292 ? 10.287 13.911 -19.025 1.00 57.53 292 ALA A N 1
ATOM 2286 C CA . ALA A 1 292 ? 10.919 12.691 -19.532 1.00 57.53 292 ALA A CA 1
ATOM 2287 C C . ALA A 1 292 ? 12.280 12.423 -18.858 1.00 57.53 292 ALA A C 1
ATOM 2289 O O . ALA A 1 292 ? 12.550 11.306 -18.410 1.00 57.53 292 ALA A O 1
ATOM 2290 N N . ALA A 1 293 ? 13.103 13.463 -18.690 1.00 57.59 293 ALA A N 1
ATOM 2291 C CA . ALA A 1 293 ? 14.372 13.378 -17.969 1.00 57.59 293 ALA A CA 1
ATOM 2292 C C . ALA A 1 293 ? 14.159 13.081 -16.471 1.00 57.59 293 ALA A C 1
ATOM 2294 O O . ALA A 1 293 ? 14.862 12.254 -15.885 1.00 57.59 293 ALA A O 1
ATOM 2295 N N . ALA A 1 294 ? 13.121 13.671 -15.869 1.00 55.44 294 ALA A N 1
ATOM 2296 C CA . ALA A 1 294 ? 12.724 13.433 -14.484 1.00 55.44 294 ALA A CA 1
ATOM 2297 C C . ALA A 1 294 ? 12.218 12.001 -14.238 1.00 55.44 294 ALA A C 1
ATOM 2299 O O . ALA A 1 294 ? 12.489 11.406 -13.191 1.00 55.44 294 ALA A O 1
ATOM 2300 N N . ALA A 1 295 ? 11.482 11.422 -15.191 1.00 61.09 295 ALA A N 1
ATOM 2301 C CA . ALA A 1 295 ? 10.998 10.046 -15.104 1.00 61.09 295 ALA A CA 1
ATOM 2302 C C . ALA A 1 295 ? 12.145 9.025 -15.239 1.00 61.09 295 ALA A C 1
ATOM 2304 O O . ALA A 1 295 ? 12.100 7.964 -14.605 1.00 61.09 295 ALA A O 1
ATOM 2305 N N . GLY A 1 296 ? 13.189 9.386 -15.991 1.00 68.44 296 GLY A N 1
ATOM 2306 C CA . GLY A 1 296 ? 14.303 8.530 -16.387 1.00 68.44 296 GLY A CA 1
ATOM 2307 C C . GLY A 1 296 ? 14.038 7.847 -17.737 1.00 68.44 296 GLY A C 1
ATOM 2308 O O . GLY A 1 296 ? 12.875 7.624 -18.085 1.00 68.44 296 GLY A O 1
ATOM 2309 N N . PRO A 1 297 ? 15.096 7.470 -18.483 1.00 72.81 297 PRO A N 1
ATOM 2310 C CA . PRO A 1 297 ? 14.987 7.035 -19.881 1.00 72.81 297 PRO A CA 1
ATOM 2311 C C . PRO A 1 297 ? 14.049 5.836 -20.057 1.00 72.81 297 PRO A C 1
ATOM 2313 O O . PRO A 1 297 ? 13.211 5.837 -20.949 1.00 72.81 297 PRO A O 1
ATOM 2316 N N . VAL A 1 298 ? 14.099 4.869 -19.135 1.00 78.50 298 VAL A N 1
ATOM 2317 C CA . VAL A 1 298 ? 13.237 3.677 -19.175 1.00 78.50 298 VAL A CA 1
ATOM 2318 C C . VAL A 1 298 ? 11.753 4.034 -19.042 1.00 78.50 298 VAL A C 1
ATOM 2320 O O . VAL A 1 298 ? 10.924 3.481 -19.749 1.00 78.50 298 VAL A O 1
ATOM 2323 N N . ARG A 1 299 ? 11.377 4.962 -18.152 1.00 83.25 299 ARG A N 1
ATOM 2324 C CA . ARG A 1 299 ? 9.957 5.313 -17.966 1.00 83.25 299 ARG A CA 1
ATOM 2325 C C . ARG A 1 299 ? 9.423 6.164 -19.105 1.00 83.25 299 ARG A C 1
ATOM 2327 O O . ARG A 1 299 ? 8.296 5.935 -19.522 1.00 83.25 299 ARG A O 1
ATOM 2334 N N . ALA A 1 300 ? 10.223 7.114 -19.590 1.00 83.56 300 ALA A N 1
ATOM 2335 C CA . ALA A 1 300 ? 9.867 7.904 -20.764 1.00 83.56 300 ALA A CA 1
ATOM 2336 C C . ALA A 1 300 ? 9.596 6.985 -21.964 1.00 83.56 300 ALA A C 1
ATOM 2338 O O . ALA A 1 300 ? 8.573 7.127 -22.628 1.00 83.56 300 ALA A O 1
ATOM 2339 N N . TYR A 1 301 ? 10.454 5.981 -22.146 1.00 84.94 301 TYR A N 1
ATOM 2340 C CA . TYR A 1 301 ? 10.291 4.969 -23.174 1.00 84.94 301 TYR A CA 1
ATOM 2341 C C . TYR A 1 301 ? 9.008 4.139 -23.011 1.00 84.94 301 TYR A C 1
ATOM 2343 O O . TYR A 1 301 ? 8.197 4.047 -23.928 1.00 84.94 301 TYR A O 1
ATOM 2351 N N . LEU A 1 302 ? 8.755 3.612 -21.808 1.00 90.12 302 LEU A N 1
ATOM 2352 C CA . LEU A 1 302 ? 7.530 2.854 -21.530 1.00 90.12 302 LEU A CA 1
ATOM 2353 C C . LEU A 1 302 ? 6.255 3.694 -21.711 1.00 90.12 302 LEU A C 1
ATOM 2355 O O . LEU A 1 302 ? 5.223 3.153 -22.095 1.00 90.12 302 LEU A O 1
ATOM 2359 N N . TRP A 1 303 ? 6.299 5.003 -21.445 1.00 92.00 303 TRP A N 1
ATOM 2360 C CA . TRP A 1 303 ? 5.169 5.901 -21.702 1.00 92.00 303 TRP A CA 1
ATOM 2361 C C . TRP A 1 303 ? 4.936 6.126 -23.190 1.00 92.00 303 TRP A C 1
ATOM 2363 O O . TRP A 1 303 ? 3.787 6.111 -23.622 1.00 92.00 303 TRP A O 1
ATOM 2373 N N . GLN A 1 304 ? 6.003 6.301 -23.969 1.00 91.19 304 GLN A N 1
ATOM 2374 C CA . GLN A 1 304 ? 5.904 6.405 -25.421 1.00 91.19 304 GLN A CA 1
ATOM 2375 C C . GLN A 1 304 ? 5.287 5.135 -26.014 1.00 91.19 304 GLN A C 1
ATOM 2377 O O . GLN A 1 304 ? 4.331 5.227 -26.781 1.00 91.19 304 GLN A O 1
ATOM 2382 N N . ALA A 1 305 ? 5.754 3.960 -25.586 1.00 93.31 305 ALA A N 1
ATOM 2383 C CA . ALA A 1 305 ? 5.165 2.691 -25.992 1.00 93.31 305 ALA A CA 1
ATOM 2384 C C . ALA A 1 305 ? 3.698 2.556 -25.549 1.00 93.31 305 ALA A C 1
ATOM 2386 O O . ALA A 1 305 ? 2.854 2.137 -26.334 1.00 93.31 305 ALA A O 1
ATOM 2387 N N . ALA A 1 306 ? 3.356 2.963 -24.321 1.00 94.50 306 ALA A N 1
ATOM 2388 C CA . ALA A 1 306 ? 1.970 2.937 -23.846 1.00 94.50 306 ALA A CA 1
ATOM 2389 C C . ALA A 1 306 ? 1.043 3.839 -24.677 1.00 94.50 306 ALA A C 1
ATOM 2391 O O . ALA A 1 306 ? -0.092 3.454 -24.949 1.00 94.50 306 ALA A O 1
ATOM 2392 N N . LEU A 1 307 ? 1.520 5.016 -25.093 1.00 95.56 307 LEU A N 1
ATOM 2393 C CA . LEU A 1 307 ? 0.767 5.920 -25.965 1.00 95.56 307 LEU A CA 1
ATOM 2394 C C . LEU A 1 307 ? 0.615 5.358 -27.382 1.00 95.56 307 LEU A C 1
ATOM 2396 O O . LEU A 1 307 ? -0.462 5.498 -27.952 1.00 95.56 307 LEU A O 1
ATOM 2400 N N . ALA A 1 308 ? 1.645 4.703 -27.923 1.00 96.31 308 ALA A N 1
ATOM 2401 C CA . ALA A 1 308 ? 1.569 4.032 -29.221 1.00 96.31 308 ALA A CA 1
ATOM 2402 C C . ALA A 1 308 ? 0.542 2.887 -29.199 1.00 96.31 308 ALA A C 1
ATOM 2404 O O . ALA A 1 308 ? -0.386 2.881 -30.001 1.00 96.31 308 ALA A O 1
ATOM 2405 N N . ILE A 1 309 ? 0.613 2.003 -28.196 1.00 96.56 309 ILE A N 1
ATOM 2406 C CA . ILE A 1 309 ? -0.365 0.919 -28.003 1.00 96.56 309 ILE A CA 1
ATOM 2407 C C . ILE A 1 309 ? -1.786 1.482 -27.850 1.00 96.56 309 ILE A C 1
ATOM 2409 O O . ILE A 1 309 ? -2.738 0.935 -28.402 1.00 96.56 309 ILE A O 1
ATOM 2413 N N . PHE A 1 310 ? -1.954 2.580 -27.106 1.00 96.50 310 PHE A N 1
ATOM 2414 C CA . PHE A 1 310 ? -3.259 3.226 -26.965 1.00 96.50 310 PHE A CA 1
ATOM 2415 C C . PHE A 1 310 ? -3.768 3.811 -28.289 1.00 96.50 310 PHE A C 1
ATOM 2417 O O . PHE A 1 310 ? -4.958 3.705 -28.571 1.00 96.50 310 PHE A O 1
ATOM 2424 N N . ALA A 1 311 ? -2.894 4.413 -29.099 1.00 97.00 311 ALA A N 1
ATOM 2425 C CA . ALA A 1 311 ? -3.261 4.962 -30.401 1.00 97.00 311 ALA A CA 1
ATOM 2426 C C . ALA A 1 311 ? -3.714 3.870 -31.384 1.00 97.00 311 ALA A C 1
ATOM 2428 O O . ALA A 1 311 ? -4.678 4.085 -32.118 1.00 97.00 311 ALA A O 1
ATOM 2429 N N . ASP A 1 312 ? -3.080 2.697 -31.338 1.00 96.81 312 ASP A N 1
ATOM 2430 C CA . ASP A 1 312 ? -3.428 1.556 -32.190 1.00 96.81 312 ASP A CA 1
ATOM 2431 C C . ASP A 1 312 ? -4.676 0.803 -31.688 1.00 96.81 312 ASP A C 1
ATOM 2433 O O . ASP A 1 312 ? -5.446 0.255 -32.479 1.00 96.81 312 ASP A O 1
ATOM 2437 N N . HIS A 1 313 ? -4.939 0.827 -30.373 1.00 95.56 313 HIS A N 1
ATOM 2438 C CA . HIS A 1 313 ? -6.066 0.133 -29.737 1.00 95.56 313 HIS A CA 1
ATOM 2439 C C . HIS A 1 313 ? -6.921 1.041 -28.815 1.00 95.56 313 HIS A C 1
ATOM 2441 O O . HIS A 1 313 ? -7.100 0.725 -27.635 1.00 95.56 313 HIS A O 1
ATOM 2447 N N . PRO A 1 314 ? -7.524 2.139 -29.313 1.00 95.12 314 PRO A N 1
ATOM 2448 C CA . PRO A 1 314 ? -8.078 3.205 -28.464 1.00 95.12 314 PRO A CA 1
ATOM 2449 C C . PRO A 1 314 ? -9.392 2.859 -27.749 1.00 95.12 314 PRO A C 1
ATOM 2451 O O . PRO A 1 314 ? -9.706 3.453 -26.719 1.00 95.12 314 PRO A O 1
ATOM 2454 N N . VAL A 1 315 ? -10.189 1.935 -28.299 1.00 92.88 315 VAL A N 1
ATOM 2455 C CA . VAL A 1 315 ? -11.530 1.615 -27.771 1.00 92.88 315 VAL A CA 1
ATOM 2456 C C . VAL A 1 315 ? -11.497 0.382 -26.877 1.00 92.88 315 VAL A C 1
ATOM 2458 O O . VAL A 1 315 ? -11.844 0.456 -25.702 1.00 92.88 315 VAL A O 1
ATOM 2461 N N . LEU A 1 316 ? -11.098 -0.762 -27.436 1.00 92.44 316 LEU A N 1
ATOM 2462 C CA . LEU A 1 316 ? -11.098 -2.032 -26.709 1.00 92.44 316 LEU A CA 1
ATOM 2463 C C . LEU A 1 316 ? -9.801 -2.233 -25.913 1.00 92.44 316 LEU A C 1
ATOM 2465 O O . LEU A 1 316 ? -9.823 -2.866 -24.857 1.00 92.44 316 LEU A O 1
ATOM 2469 N N . GLY A 1 317 ? -8.684 -1.658 -26.366 1.00 94.69 317 GLY A N 1
ATOM 2470 C CA . GLY A 1 317 ? -7.357 -1.996 -25.860 1.00 94.69 317 GLY A CA 1
ATOM 2471 C C . GLY A 1 317 ? -6.941 -3.410 -26.269 1.00 94.69 317 GLY A C 1
ATOM 2472 O O . GLY A 1 317 ? -7.497 -4.000 -27.193 1.00 94.69 317 GLY A O 1
ATOM 2473 N N . THR A 1 318 ? -5.973 -3.968 -25.547 1.00 96.25 318 THR A N 1
ATOM 2474 C CA . THR A 1 318 ? -5.357 -5.273 -25.847 1.00 96.25 318 THR A CA 1
ATOM 2475 C C . THR A 1 318 ? -5.606 -6.323 -24.759 1.00 96.25 318 THR A C 1
ATOM 2477 O O . THR A 1 318 ? -4.918 -7.341 -24.695 1.00 96.25 318 THR A O 1
ATOM 2480 N N . GLY A 1 319 ? -6.577 -6.079 -23.874 1.00 96.00 319 GLY A N 1
ATOM 2481 C CA . GLY A 1 319 ? -6.846 -6.897 -22.689 1.00 96.00 319 GLY A CA 1
ATOM 2482 C C . GLY A 1 319 ? -6.244 -6.318 -21.403 1.00 96.00 319 GLY A C 1
ATOM 2483 O O . GLY A 1 319 ? -5.218 -5.639 -21.411 1.00 96.00 319 GLY A O 1
ATOM 2484 N N . LEU A 1 320 ? -6.878 -6.576 -20.258 1.00 96.00 320 LEU A N 1
ATOM 2485 C CA . LEU A 1 320 ? -6.343 -6.168 -18.956 1.00 96.00 320 LEU A CA 1
ATOM 2486 C C . LEU A 1 320 ? -4.991 -6.858 -18.710 1.00 96.00 320 LEU A C 1
ATOM 2488 O O . LEU A 1 320 ? -4.863 -8.064 -18.903 1.00 96.00 320 LEU A O 1
ATOM 2492 N N . GLY A 1 321 ? -3.982 -6.109 -18.266 1.00 94.94 321 GLY A N 1
ATOM 2493 C CA . GLY A 1 321 ? -2.692 -6.683 -17.866 1.00 94.94 321 GLY A CA 1
ATOM 2494 C C . GLY A 1 321 ? -1.746 -7.090 -18.997 1.00 94.94 321 GLY A C 1
ATOM 2495 O O . GLY A 1 321 ? -0.672 -7.611 -18.707 1.00 94.94 321 GLY A O 1
ATOM 2496 N N . THR A 1 322 ? -2.096 -6.855 -20.263 1.00 96.69 322 THR A N 1
ATOM 2497 C CA . THR A 1 322 ? -1.326 -7.355 -21.418 1.00 96.69 322 THR A CA 1
ATOM 2498 C C . THR A 1 322 ? -0.251 -6.393 -21.919 1.00 96.69 322 THR A C 1
ATOM 2500 O O . THR A 1 322 ? 0.475 -6.738 -22.848 1.00 96.69 322 THR A O 1
ATOM 2503 N N . PHE A 1 323 ? -0.101 -5.217 -21.289 1.00 95.50 323 PHE A N 1
ATOM 2504 C CA . PHE A 1 323 ? 0.867 -4.190 -21.697 1.00 95.50 323 PHE A CA 1
ATOM 2505 C C . PHE A 1 323 ? 2.257 -4.776 -21.961 1.00 95.50 323 PHE A C 1
ATOM 2507 O O . PHE A 1 323 ? 2.819 -4.531 -23.018 1.00 95.50 323 PHE A O 1
ATOM 2514 N N . GLN A 1 324 ? 2.791 -5.578 -21.033 1.00 94.06 324 GLN A N 1
ATOM 2515 C CA . GLN A 1 324 ? 4.126 -6.160 -21.182 1.00 94.06 324 GLN A CA 1
ATOM 2516 C C . GLN A 1 324 ? 4.216 -7.111 -22.383 1.00 94.06 324 GLN A C 1
ATOM 2518 O O . GLN A 1 324 ? 5.214 -7.076 -23.095 1.00 94.06 324 GLN A O 1
ATOM 2523 N N . THR A 1 325 ? 3.197 -7.942 -22.612 1.00 95.50 325 THR A N 1
ATOM 2524 C CA . THR A 1 325 ? 3.178 -8.906 -23.722 1.00 95.50 325 THR A CA 1
ATOM 2525 C C . THR A 1 325 ? 3.175 -8.180 -25.065 1.00 95.50 325 THR A C 1
ATOM 2527 O O . THR A 1 325 ? 4.033 -8.437 -25.903 1.00 95.50 325 THR A O 1
ATOM 2530 N N . VAL A 1 326 ? 2.268 -7.217 -25.238 1.00 96.19 326 VAL A N 1
ATOM 2531 C CA . VAL A 1 326 ? 2.158 -6.428 -26.476 1.00 96.19 326 VAL A CA 1
ATOM 2532 C C . VAL A 1 326 ? 3.404 -5.577 -26.694 1.00 96.19 326 VAL A C 1
ATOM 2534 O O . VAL A 1 326 ? 3.959 -5.547 -27.786 1.00 96.19 326 VAL A O 1
ATOM 2537 N N . PHE A 1 327 ? 3.896 -4.930 -25.636 1.00 95.19 327 PHE A N 1
ATOM 2538 C CA . PHE A 1 327 ? 5.112 -4.133 -25.704 1.00 95.19 327 PHE A CA 1
ATOM 2539 C C . PHE A 1 327 ? 6.305 -4.948 -26.215 1.00 95.19 327 PHE A C 1
ATOM 2541 O O . PHE A 1 327 ? 6.981 -4.510 -27.140 1.00 95.19 327 PHE A O 1
ATOM 2548 N N . LEU A 1 328 ? 6.551 -6.132 -25.644 1.00 93.88 328 LEU A N 1
ATOM 2549 C CA . LEU A 1 328 ? 7.700 -6.960 -26.015 1.00 93.88 328 LEU A CA 1
ATOM 2550 C C . LEU A 1 328 ? 7.598 -7.534 -27.431 1.00 93.88 328 LEU A C 1
ATOM 2552 O O . LEU A 1 328 ? 8.629 -7.694 -28.079 1.00 93.88 328 LEU A O 1
ATOM 2556 N N . ASN A 1 329 ? 6.387 -7.835 -27.896 1.00 93.75 329 ASN A N 1
ATOM 2557 C CA . ASN A 1 329 ? 6.180 -8.424 -29.215 1.00 93.75 329 ASN A CA 1
ATOM 2558 C C . ASN A 1 329 ? 6.246 -7.375 -30.328 1.00 93.75 329 ASN A C 1
ATOM 2560 O O . ASN A 1 329 ? 6.911 -7.598 -31.337 1.00 93.75 329 ASN A O 1
ATOM 2564 N N . ASP A 1 330 ? 5.594 -6.228 -30.120 1.00 93.50 330 ASP A N 1
ATOM 2565 C CA . ASP A 1 330 ? 5.244 -5.335 -31.225 1.00 93.50 330 ASP A CA 1
ATOM 2566 C C . ASP A 1 330 ? 5.864 -3.933 -31.096 1.00 93.50 330 ASP A C 1
ATOM 2568 O O . ASP A 1 330 ? 6.025 -3.250 -32.101 1.00 93.50 330 ASP A O 1
ATOM 2572 N N . TYR A 1 331 ? 6.279 -3.496 -29.896 1.00 91.94 331 TYR A N 1
ATOM 2573 C CA . TYR A 1 331 ? 6.685 -2.098 -29.639 1.00 91.94 331 TYR A CA 1
ATOM 2574 C C . TYR A 1 331 ? 8.070 -1.933 -28.999 1.00 91.94 331 TYR A C 1
ATOM 2576 O O . TYR A 1 331 ? 8.489 -0.808 -28.735 1.00 91.94 331 TYR A O 1
ATOM 2584 N N . ALA A 1 332 ? 8.813 -3.022 -28.784 1.00 88.50 332 ALA A N 1
ATOM 2585 C CA . ALA A 1 332 ? 10.150 -2.999 -28.179 1.00 88.50 332 ALA A CA 1
ATOM 2586 C C . ALA A 1 332 ? 11.230 -2.330 -29.055 1.00 88.50 332 ALA A C 1
ATOM 2588 O O . ALA A 1 332 ? 12.376 -2.206 -28.630 1.00 88.50 332 ALA A O 1
ATOM 2589 N N . HIS A 1 333 ? 10.878 -1.953 -30.287 1.00 86.25 333 HIS A N 1
ATOM 2590 C CA . HIS A 1 333 ? 11.759 -1.319 -31.266 1.00 86.25 333 HIS A CA 1
ATOM 2591 C C . HIS A 1 333 ? 11.615 0.210 -31.336 1.00 86.25 333 HIS A C 1
ATOM 2593 O O . HIS A 1 333 ? 12.402 0.843 -32.040 1.00 86.25 333 HIS A O 1
ATOM 2599 N N . LEU A 1 334 ? 10.597 0.786 -30.675 1.00 79.81 334 LEU A N 1
ATOM 2600 C CA . LEU A 1 334 ? 10.448 2.241 -30.533 1.00 79.81 334 LEU A CA 1
ATOM 2601 C C . LEU A 1 334 ? 11.666 2.850 -29.825 1.00 79.81 334 LEU A C 1
ATOM 2603 O O . LEU A 1 334 ? 11.843 4.082 -29.940 1.00 79.81 334 LEU A O 1
#

Mean predicted aligned error: 6.29 Å

Radius of gyration: 21.98 Å; Cα contacts (8 Å, |Δi|>4): 357; chains: 1; bounding box: 55×53×57 Å

Foldseek 3Di:
DQQDVVVVVLLVVLLCCLVPPLLVLLLQLLLQLLQLLQLVSHDQPPPVCVVQPRDGSNSSSLVSLLVSLVVVCVVPPVLVVLLVVCCPDPVVVVLVVVLVLQVVLCVQAPDNVQSVVVSVVSVSVSSSVSSNSSSDDPVCVLSNLCSLQVSLLVQLVQQVCCLPVVDAPDDNVCPDPNQRAGDRSHNALLSNLQSLLSNLVSLVVVLVVDDDPVVNVVSVVSNLSSLLSNLRNLHPVSVVVSVVVLVVCCVVPPPNVVSVVSVVSSVVSNVVSCVVCVVSVVLVCLVVVDDCSNCPVVVVLLVVLVVVQCVVPVPSGNHPRCSVVCCVPPPVVD

Secondary structure (DSSP, 8-state):
-HHHHHHHHHHHHHHHHHHH-GGGHHHHHHHHHH-GGGGGTS---THHHHHH-S--HHHHHHHHHHHHHHHHHHH-HHHHHHHHHHHTSHHHHHHHHHHHHHHHGGGG-S-HHHHHHHHHHHHHHHHHHHHHHHH--GGGTTHHHHHHHHHHHHTHHHHHHHHHH---SS-GGG-BTTB----TTSSSHHHHHHHHHHHHHHHHHHHHH---HHHHHHHHHHHHHHHHHHHHTT-HHHHHHHHHHHHHHHHH-S-HHHHHHHHHHHHHHHHHHHHH-GGGHHHHHTTTT-HHHHH-HHHHHHHHHHHHHHHHSTTT-S-TT-HHHHIIIIITT-

Nearest PDB structures (foldseek):
  6v0k-assembly1_B  TM=2.080E-01  e=3.609E+00  Talaromyces verruculosus
  6m6x-assembly1_C  TM=2.298E-01  e=7.028E+00  Saccharomyces cerevisiae S288C
  5xoj-assembly1_C  TM=2.748E-01  e=9.806E+00  Saccharomyces cerevisiae S288C

Sequence (334 aa):
MLQWVLFVLTVLALGLLMIRKPLWLVPLLAIAVALEISSTWYPDLGRVGDLLGIVSLTRLTSVALILAAFFRLFYIKELRQKFRAILKDPLTLILLIYIILGAASMLYSADLSKTLAETIRLLVLFAVFLSIALLMDKNKALLPFHAVHLTALALAPLSFYEAFTGNAIWHEEVLVRGTIRVNATFVDPNIFARFLVLAIVANFILQLYTREKSVRILYMGSLAILLAQLALTSSRGGILTLLVILVAALFMLPNKKAVLWVFALGALCAALVLFIRPDIWDRLFSLSAGLAAAAGPVRAYLWQAALAIFADHPVLGTGLGTFQTVFLNDYAHL